Protein AF-A0A7X9J995-F1 (afdb_monomer_lite)

Radius of gyration: 20.81 Å; chains: 1; bounding box: 49×45×52 Å

Secondary structure (DSSP, 8-state):
-HHHHHHHHHHHHTS--S-GGG-SHHHHHHHHHTTS-S-----TTHHHHHHHH-TTS-GGG----PPPPBTTTTBEEEE---------TT--HHHHHHHHHHHHHHHH-HHHHHHHHHHTTT-TT------PPP---THHHHHHHHHHHHH--S-GGGGHHHHHHHHTT-EEEEPPPTTTHHHHHHHHHHHHHHHHH-TT--HHHHHHHHHHHHHHHTGGG--

Structure (mmCIF, N/CA/C/O backbone):
data_AF-A0A7X9J995-F1
#
_entry.id   AF-A0A7X9J995-F1
#
loop_
_atom_site.group_PDB
_atom_site.id
_atom_site.type_symbol
_atom_site.label_atom_id
_atom_site.label_alt_id
_atom_site.label_comp_id
_atom_site.label_asym_id
_atom_site.label_entity_id
_atom_site.label_seq_id
_atom_site.pdbx_PDB_ins_code
_atom_site.Cartn_x
_atom_site.Cartn_y
_atom_site.Cartn_z
_atom_site.occupancy
_atom_site.B_iso_or_equiv
_atom_site.auth_seq_id
_atom_site.auth_comp_id
_atom_site.auth_asym_id
_atom_site.auth_atom_id
_atom_site.pdbx_PDB_model_num
ATOM 1 N N . MET A 1 1 ? -19.321 2.588 6.941 1.00 88.81 1 MET A N 1
ATOM 2 C CA . MET A 1 1 ? -18.188 3.218 7.655 1.00 88.81 1 MET A CA 1
ATOM 3 C C . MET A 1 1 ? -18.232 2.916 9.146 1.00 88.81 1 MET A C 1
ATOM 5 O O . MET A 1 1 ? -17.264 2.349 9.624 1.00 88.81 1 MET A O 1
ATOM 9 N N . LEU A 1 2 ? -19.330 3.207 9.860 1.00 95.06 2 LEU A N 1
ATOM 10 C CA . LEU A 1 2 ? -19.451 2.863 11.288 1.00 95.06 2 LEU A CA 1
ATOM 11 C C . LEU A 1 2 ? -19.179 1.374 11.570 1.00 95.06 2 LEU A C 1
ATOM 13 O O . LEU A 1 2 ? -18.338 1.066 12.404 1.00 95.06 2 LEU A O 1
ATOM 17 N N . ASP A 1 3 ? -19.797 0.462 10.813 1.00 93.62 3 ASP A N 1
ATOM 18 C CA . ASP A 1 3 ? -19.565 -0.985 10.974 1.00 93.62 3 ASP A CA 1
ATOM 19 C C . ASP A 1 3 ? -18.091 -1.374 10.798 1.00 93.62 3 ASP A C 1
ATOM 21 O O . ASP A 1 3 ? -17.566 -2.193 11.543 1.00 93.62 3 ASP A O 1
ATOM 25 N N . THR A 1 4 ? -17.397 -0.746 9.846 1.00 92.56 4 THR A N 1
ATOM 26 C CA . THR A 1 4 ? -15.963 -0.958 9.610 1.00 92.56 4 THR A CA 1
ATOM 27 C C . THR A 1 4 ? -15.118 -0.456 10.780 1.00 92.56 4 THR A C 1
ATOM 29 O O . THR A 1 4 ? -14.186 -1.137 11.189 1.00 92.56 4 THR A O 1
ATOM 32 N N . LEU A 1 5 ? -15.441 0.710 11.346 1.00 96.56 5 LEU A N 1
ATOM 33 C CA . LEU A 1 5 ? -14.729 1.238 12.513 1.00 96.56 5 LEU A CA 1
ATOM 34 C C . LEU A 1 5 ? -14.967 0.372 13.755 1.00 96.56 5 LEU A C 1
ATOM 36 O O . LEU A 1 5 ? -14.025 0.110 14.494 1.00 96.56 5 LEU A O 1
ATOM 40 N N . ASN A 1 6 ? -16.188 -0.135 13.945 1.00 96.62 6 ASN A N 1
ATOM 41 C CA . ASN A 1 6 ? -16.491 -1.102 15.002 1.00 96.62 6 ASN A CA 1
ATOM 42 C C . ASN A 1 6 ? -15.745 -2.426 14.790 1.00 96.62 6 ASN A C 1
ATOM 44 O O . ASN A 1 6 ? -15.254 -3.011 15.746 1.00 96.62 6 ASN A O 1
ATOM 48 N N . PHE A 1 7 ? -15.600 -2.883 13.544 1.00 95.25 7 PHE A N 1
ATOM 49 C CA . PHE A 1 7 ? -14.783 -4.055 13.235 1.00 95.25 7 PHE A CA 1
ATOM 50 C C . PHE A 1 7 ? -13.305 -3.833 13.594 1.00 95.25 7 PHE A C 1
ATOM 52 O O . PHE A 1 7 ? -12.695 -4.700 14.211 1.00 95.25 7 PHE A O 1
ATOM 59 N N . ILE A 1 8 ? -12.737 -2.664 13.278 1.00 95.69 8 ILE A N 1
ATOM 60 C CA . ILE A 1 8 ? -11.361 -2.302 13.665 1.00 95.69 8 ILE A CA 1
ATOM 61 C C . ILE A 1 8 ? -11.220 -2.218 15.194 1.00 95.69 8 ILE A C 1
ATOM 63 O O . ILE A 1 8 ? -10.232 -2.707 15.742 1.00 95.69 8 ILE A O 1
ATOM 67 N N . HIS A 1 9 ? -12.212 -1.650 15.888 1.00 97.31 9 HIS A N 1
ATOM 68 C CA . HIS A 1 9 ? -12.266 -1.624 17.354 1.00 97.31 9 HIS A CA 1
ATOM 69 C C . HIS A 1 9 ? -12.234 -3.043 17.940 1.00 97.31 9 HIS A C 1
ATOM 71 O O . HIS A 1 9 ? -11.401 -3.337 18.796 1.00 97.31 9 HIS A O 1
ATOM 77 N N . ASP A 1 10 ? -13.053 -3.954 17.407 1.00 97.38 10 ASP A N 1
ATOM 78 C CA . ASP A 1 10 ? -13.073 -5.366 17.798 1.00 97.38 10 ASP A CA 1
ATOM 79 C C . ASP A 1 10 ? -11.711 -6.046 17.559 1.00 97.38 10 ASP A C 1
ATOM 81 O O . ASP A 1 10 ? -11.211 -6.757 18.435 1.00 97.38 10 ASP A O 1
ATOM 85 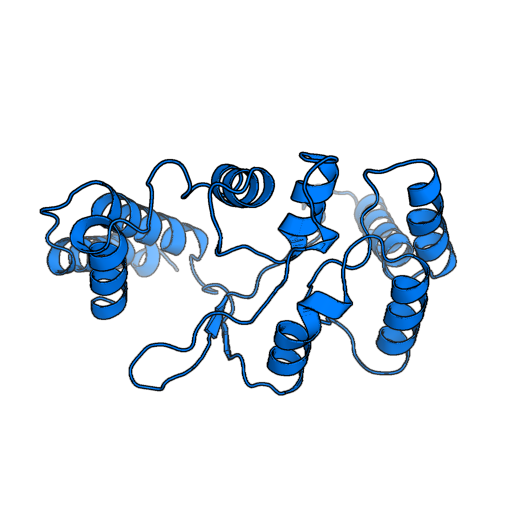N N . LEU A 1 11 ? -11.071 -5.819 16.403 1.00 95.81 11 LEU A N 1
ATOM 86 C CA . LEU A 1 11 ? -9.729 -6.349 16.120 1.00 95.81 11 LEU A CA 1
ATOM 87 C C . LEU A 1 11 ? -8.695 -5.878 17.151 1.00 95.81 11 LEU A C 1
ATOM 89 O O . LEU A 1 11 ? -7.844 -6.667 17.563 1.00 95.81 11 LEU A O 1
ATOM 93 N N . ARG A 1 12 ? -8.784 -4.617 17.587 1.00 96.25 12 ARG A N 1
ATOM 94 C CA . ARG A 1 12 ? -7.882 -4.040 18.587 1.00 96.25 12 ARG A CA 1
ATOM 95 C C . ARG A 1 12 ? -8.142 -4.574 19.992 1.00 96.25 12 ARG A C 1
ATOM 97 O O . ARG A 1 12 ? -7.199 -4.979 20.657 1.00 96.25 12 ARG A O 1
ATOM 104 N N . TRP A 1 13 ? -9.387 -4.544 20.457 1.00 97.00 13 TRP A N 1
ATOM 105 C CA . TRP A 1 13 ? -9.692 -4.683 21.887 1.00 97.00 13 TRP A CA 1
ATOM 106 C C . TRP A 1 13 ? -10.303 -6.023 22.278 1.00 97.00 13 TRP A C 1
ATOM 108 O O . TRP A 1 13 ? -10.138 -6.462 23.414 1.00 97.00 13 TRP A O 1
ATOM 118 N N . LYS A 1 14 ? -11.033 -6.667 21.364 1.00 97.44 14 LYS A N 1
ATOM 119 C CA . LYS A 1 14 ? -11.687 -7.955 21.619 1.00 97.44 14 LYS A CA 1
ATOM 120 C C . LYS A 1 14 ? -10.812 -9.124 21.191 1.00 97.44 14 LYS A C 1
ATOM 122 O O . LYS A 1 14 ? -10.751 -10.123 21.904 1.00 97.44 14 LYS A O 1
ATOM 127 N N . TYR A 1 15 ? -10.185 -9.015 20.023 1.00 97.12 15 TYR A N 1
ATOM 128 C CA . TYR A 1 15 ? -9.361 -10.083 19.459 1.00 97.12 15 TYR A CA 1
ATOM 129 C C . TYR A 1 15 ? -7.862 -9.882 19.692 1.00 97.12 15 TYR A C 1
ATOM 131 O O . TYR A 1 15 ? -7.133 -10.862 19.596 1.00 97.12 15 TYR A O 1
ATOM 139 N N . ASP A 1 16 ? -7.425 -8.661 20.019 1.00 94.00 16 ASP A N 1
ATOM 140 C CA . ASP A 1 16 ? -6.018 -8.312 20.277 1.00 94.00 16 ASP A CA 1
ATOM 141 C C . ASP A 1 16 ? -5.073 -8.725 19.130 1.00 94.00 16 ASP A C 1
ATOM 143 O O . ASP A 1 16 ? -4.005 -9.298 19.318 1.00 94.00 16 ASP A O 1
ATOM 147 N N . VAL A 1 17 ? -5.508 -8.462 17.894 1.00 94.25 17 VAL A N 1
ATOM 148 C CA . VAL A 1 17 ? -4.775 -8.797 16.654 1.00 94.25 17 VAL A CA 1
ATOM 149 C C . VAL A 1 17 ? -4.294 -7.553 15.905 1.00 94.25 17 VAL A C 1
ATOM 151 O O . VAL A 1 17 ? -3.804 -7.649 14.783 1.00 94.25 17 VAL A O 1
ATOM 154 N N . LEU A 1 18 ? -4.446 -6.375 16.515 1.00 93.75 18 LEU A N 1
ATOM 155 C CA . LEU A 1 18 ? -4.059 -5.086 15.946 1.00 93.75 18 LEU A CA 1
ATOM 156 C C . LEU A 1 18 ? -3.133 -4.331 16.928 1.00 93.75 18 LEU A C 1
ATOM 158 O O . LEU A 1 18 ? -3.577 -3.383 17.584 1.00 93.75 18 LEU A O 1
ATOM 162 N N . PRO A 1 19 ? -1.874 -4.776 17.116 1.00 92.19 19 PRO A N 1
ATOM 163 C CA . PRO A 1 19 ? -0.920 -4.147 18.033 1.00 92.19 19 PRO A CA 1
ATOM 164 C C . PRO A 1 19 ? -0.590 -2.715 17.592 1.00 92.19 19 PRO A C 1
ATOM 166 O O . PRO A 1 19 ? -0.258 -2.479 16.432 1.00 92.19 19 PRO A O 1
ATOM 169 N N . LEU A 1 20 ? -0.695 -1.758 18.520 1.00 92.44 20 LEU A N 1
ATOM 170 C CA . LEU A 1 20 ? -0.612 -0.318 18.240 1.00 92.44 20 LEU A CA 1
ATOM 171 C C . LEU A 1 20 ? 0.757 0.082 17.672 1.00 92.44 20 LEU A C 1
ATOM 173 O O . LEU A 1 20 ? 0.847 0.920 16.779 1.00 92.44 20 LEU A O 1
ATOM 177 N N . GLU A 1 21 ? 1.813 -0.541 18.180 1.00 92.12 21 GLU A N 1
ATOM 178 C CA . GLU A 1 21 ? 3.199 -0.327 17.782 1.00 92.12 21 GLU A CA 1
ATOM 179 C C . GLU A 1 21 ? 3.479 -0.697 16.318 1.00 92.12 21 GLU A C 1
ATOM 181 O O . GLU A 1 21 ? 4.416 -0.159 15.735 1.00 92.12 21 GLU A O 1
ATOM 186 N N . ASN A 1 22 ? 2.641 -1.537 15.700 1.00 92.75 22 ASN A N 1
ATOM 187 C CA . ASN A 1 22 ? 2.821 -2.030 14.330 1.00 92.75 22 ASN A CA 1
ATOM 188 C C . ASN A 1 22 ? 1.887 -1.349 13.314 1.00 92.75 22 ASN A C 1
ATOM 190 O O . ASN A 1 22 ? 1.747 -1.845 12.199 1.00 92.75 22 ASN A O 1
ATOM 194 N N . LEU A 1 23 ? 1.198 -0.259 13.681 1.00 90.12 23 LEU A N 1
ATOM 195 C CA . LEU A 1 23 ? 0.239 0.414 12.786 1.00 90.12 23 LEU A CA 1
ATOM 196 C C . LEU A 1 23 ? 0.857 1.511 11.914 1.00 90.12 23 LEU A C 1
ATOM 198 O O . LEU A 1 23 ? 0.161 2.070 11.066 1.00 90.12 23 LEU A O 1
ATOM 202 N N . ALA A 1 24 ? 2.136 1.832 12.111 1.00 90.75 24 ALA A N 1
ATOM 203 C CA . ALA A 1 24 ? 2.849 2.760 11.245 1.00 90.75 24 ALA A CA 1
ATOM 204 C C . ALA A 1 24 ? 3.363 2.048 9.982 1.00 90.75 24 ALA A C 1
ATOM 206 O O . ALA A 1 24 ? 3.535 0.829 9.954 1.00 90.75 24 ALA A O 1
ATOM 207 N N . TRP A 1 25 ? 3.599 2.833 8.928 1.00 90.94 25 TRP A N 1
ATOM 208 C CA . TRP A 1 25 ? 4.026 2.338 7.614 1.00 90.94 25 TRP A CA 1
ATOM 209 C C . TRP A 1 25 ? 5.368 1.594 7.647 1.00 90.94 25 TRP A C 1
ATOM 211 O O . TRP A 1 25 ? 5.589 0.704 6.839 1.00 90.94 25 TRP A O 1
ATOM 221 N N . ASP A 1 26 ? 6.276 1.968 8.543 1.00 89.88 26 ASP A N 1
ATOM 222 C CA . ASP A 1 26 ? 7.574 1.319 8.721 1.00 89.88 26 ASP A CA 1
ATOM 223 C C . ASP A 1 26 ? 7.479 0.138 9.696 1.00 89.88 26 ASP A C 1
ATOM 225 O O . ASP A 1 26 ? 8.043 -0.932 9.459 1.00 89.88 26 ASP A O 1
ATOM 229 N N . THR A 1 27 ? 6.732 0.295 10.790 1.00 93.81 27 THR A N 1
ATOM 230 C CA . THR A 1 27 ? 6.647 -0.746 11.818 1.00 93.81 27 THR A CA 1
ATOM 231 C C . THR A 1 27 ? 5.827 -1.959 11.386 1.00 93.81 27 THR A C 1
ATOM 233 O O . THR A 1 27 ? 6.162 -3.073 11.795 1.00 93.81 27 THR A O 1
ATOM 236 N N . ASN A 1 28 ? 4.821 -1.804 10.513 1.00 93.38 28 ASN A N 1
ATOM 237 C CA . ASN A 1 28 ? 4.089 -2.952 9.971 1.00 93.38 28 ASN A CA 1
ATOM 238 C C . ASN A 1 28 ? 5.022 -3.870 9.152 1.00 93.38 28 ASN A C 1
ATOM 240 O O . ASN A 1 28 ? 5.072 -5.075 9.389 1.00 93.38 28 ASN A O 1
ATOM 244 N N . GLY A 1 29 ? 5.831 -3.314 8.247 1.00 93.69 29 GLY A N 1
ATOM 245 C CA . GLY A 1 29 ? 6.755 -4.069 7.411 1.00 93.69 29 GLY A CA 1
ATOM 246 C C . GLY A 1 29 ? 7.891 -4.668 8.235 1.00 93.69 29 GLY A C 1
ATOM 247 O O . GLY A 1 29 ? 8.246 -5.828 8.033 1.00 93.69 29 GLY A O 1
ATOM 248 N N . ALA A 1 30 ? 8.393 -3.938 9.236 1.00 95.00 30 ALA A N 1
ATOM 249 C CA . ALA A 1 30 ? 9.350 -4.473 10.202 1.00 95.00 30 ALA A CA 1
ATOM 250 C C . ALA A 1 30 ? 8.811 -5.728 10.910 1.00 95.00 30 ALA A C 1
ATOM 252 O O . ALA A 1 30 ? 9.543 -6.706 11.075 1.00 95.00 30 ALA A O 1
ATOM 253 N N . ALA A 1 31 ? 7.532 -5.715 11.299 1.00 95.50 31 ALA A N 1
ATOM 254 C CA . ALA A 1 31 ? 6.887 -6.839 11.965 1.00 95.50 31 ALA A CA 1
ATOM 255 C C . ALA A 1 31 ? 6.762 -8.075 11.058 1.00 95.50 31 ALA A C 1
ATOM 257 O O . ALA A 1 31 ? 6.946 -9.201 11.523 1.00 95.50 31 ALA A O 1
ATOM 258 N N . LEU A 1 32 ? 6.509 -7.880 9.759 1.00 95.38 32 LEU A N 1
ATOM 259 C CA . LEU A 1 32 ? 6.556 -8.969 8.781 1.00 95.38 32 LEU A CA 1
ATOM 260 C C . LEU A 1 32 ? 7.991 -9.498 8.617 1.00 95.38 32 LEU A C 1
ATOM 262 O O . LEU A 1 32 ? 8.226 -10.701 8.703 1.00 95.38 32 LEU A O 1
ATOM 266 N N . ALA A 1 33 ? 8.962 -8.597 8.437 1.00 95.12 33 ALA A N 1
ATOM 267 C CA . ALA A 1 33 ? 10.367 -8.933 8.207 1.00 95.12 33 ALA A CA 1
ATOM 268 C C . ALA A 1 33 ? 10.984 -9.768 9.340 1.00 95.12 33 ALA A C 1
ATOM 270 O O . ALA A 1 33 ? 11.758 -10.688 9.082 1.00 95.12 33 ALA A O 1
ATOM 271 N N . ASN A 1 34 ? 10.644 -9.449 10.592 1.00 94.50 34 ASN A N 1
ATOM 272 C CA . ASN A 1 34 ? 11.172 -10.129 11.776 1.00 94.50 34 ASN A CA 1
ATOM 273 C C . ASN A 1 34 ? 10.305 -11.311 12.259 1.00 94.50 34 ASN A C 1
ATOM 275 O O . ASN A 1 34 ? 10.636 -11.931 13.269 1.00 94.50 34 ASN A O 1
ATOM 279 N N . GLY A 1 35 ? 9.206 -11.619 11.559 1.00 93.88 35 GLY A N 1
ATOM 280 C CA . GLY A 1 35 ? 8.314 -12.735 11.876 1.00 93.88 35 GLY A CA 1
ATOM 281 C C . GLY A 1 35 ? 7.388 -12.516 13.078 1.00 93.88 35 GLY A C 1
ATOM 282 O O . GLY A 1 35 ? 6.767 -13.474 13.538 1.00 93.88 35 GLY A O 1
ATOM 283 N N . SER A 1 36 ? 7.271 -11.290 13.598 1.00 93.75 36 SER A N 1
ATOM 284 C CA . SER A 1 36 ? 6.307 -10.963 14.664 1.00 93.75 36 SER A CA 1
ATOM 285 C C . SER A 1 36 ? 4.876 -10.768 14.151 1.00 93.75 36 SER A C 1
ATOM 287 O O . SER A 1 36 ? 3.935 -10.876 14.936 1.00 93.75 36 SER A O 1
ATOM 289 N N . ALA A 1 37 ? 4.692 -10.550 12.845 1.00 94.62 37 ALA A N 1
ATOM 290 C CA . ALA A 1 37 ? 3.394 -10.551 12.180 1.00 94.62 37 ALA A CA 1
ATOM 291 C C . ALA A 1 37 ? 3.354 -11.591 11.052 1.00 94.62 37 ALA A C 1
ATOM 293 O O . ALA A 1 37 ? 4.228 -11.627 10.191 1.00 94.62 37 ALA A O 1
ATOM 294 N N . ALA A 1 38 ? 2.301 -12.414 11.030 1.00 93.69 38 ALA A N 1
ATOM 295 C CA . ALA A 1 38 ? 2.059 -13.372 9.946 1.00 93.69 38 ALA A CA 1
ATOM 296 C C . ALA A 1 38 ? 1.373 -12.732 8.725 1.00 93.69 38 ALA A C 1
ATOM 298 O O . ALA A 1 38 ? 1.455 -13.257 7.618 1.00 93.69 38 ALA A O 1
ATOM 299 N N . MET A 1 39 ? 0.658 -11.623 8.934 1.00 94.38 39 MET A N 1
ATOM 300 C CA . MET A 1 39 ? -0.036 -10.862 7.898 1.00 94.38 39 MET A CA 1
ATOM 301 C C . MET A 1 39 ? 0.036 -9.378 8.231 1.00 94.38 39 MET A C 1
ATOM 303 O O . MET A 1 39 ? -0.123 -8.991 9.389 1.00 94.38 39 MET A O 1
ATOM 307 N N . VAL A 1 40 ? 0.217 -8.557 7.203 1.00 94.75 40 VAL A N 1
ATOM 308 C CA . VAL A 1 40 ? 0.178 -7.096 7.289 1.00 94.75 40 VAL A CA 1
ATOM 309 C C . VAL A 1 40 ? -0.597 -6.550 6.099 1.00 94.75 40 VAL A C 1
ATOM 311 O O . VAL A 1 40 ? -0.642 -7.170 5.036 1.00 94.75 40 VAL A O 1
ATOM 314 N N . VAL A 1 41 ? -1.227 -5.393 6.279 1.00 93.06 41 VAL A N 1
ATOM 315 C CA . VAL A 1 41 ? -1.833 -4.646 5.175 1.00 93.06 41 VAL A CA 1
ATOM 316 C C . VAL A 1 41 ? -0.823 -3.604 4.725 1.00 93.06 41 VAL A C 1
ATOM 318 O O . VAL A 1 41 ? -0.472 -2.713 5.496 1.00 93.06 41 VAL A O 1
ATOM 321 N N . MET A 1 42 ? -0.344 -3.746 3.494 1.00 91.38 42 MET A N 1
ATOM 322 C CA . MET A 1 42 ? 0.719 -2.929 2.918 1.00 91.38 42 MET A CA 1
ATOM 323 C C . MET A 1 42 ? 0.464 -2.650 1.439 1.00 91.38 42 MET A C 1
ATOM 325 O O . MET A 1 42 ? -0.241 -3.406 0.770 1.00 91.38 42 MET A O 1
ATOM 329 N N . ALA A 1 43 ? 1.059 -1.571 0.935 1.00 91.31 43 ALA A N 1
ATOM 330 C CA . ALA A 1 43 ? 1.169 -1.335 -0.498 1.00 91.31 43 ALA A CA 1
ATOM 331 C C . ALA A 1 43 ? 2.271 -2.229 -1.095 1.00 91.31 43 ALA A C 1
ATOM 333 O O . ALA A 1 43 ? 3.216 -2.604 -0.400 1.00 91.31 43 ALA A O 1
ATOM 334 N N . GLY A 1 44 ? 2.132 -2.616 -2.364 1.00 90.25 44 GLY A N 1
ATOM 335 C CA . GLY A 1 44 ? 3.042 -3.580 -2.988 1.00 90.25 44 GLY A CA 1
ATOM 336 C C . GLY A 1 44 ? 4.484 -3.081 -3.112 1.00 90.25 44 GLY A C 1
ATOM 337 O O . GLY A 1 44 ? 5.424 -3.847 -2.908 1.00 90.25 44 GLY A O 1
ATOM 338 N N . ASP A 1 45 ? 4.663 -1.777 -3.325 1.00 89.06 45 ASP A N 1
ATOM 339 C CA . ASP A 1 45 ? 5.958 -1.094 -3.392 1.00 89.06 45 ASP A CA 1
ATOM 340 C C . ASP A 1 45 ? 6.750 -1.173 -2.073 1.00 89.06 45 ASP A C 1
ATOM 342 O O . ASP A 1 45 ? 7.979 -1.086 -2.080 1.00 89.06 45 ASP A O 1
ATOM 346 N N . GLN A 1 46 ? 6.095 -1.436 -0.934 1.00 92.25 46 GLN A N 1
ATOM 347 C CA . GLN A 1 46 ? 6.800 -1.673 0.328 1.00 92.25 46 GLN A CA 1
ATOM 348 C C . GLN A 1 46 ? 7.714 -2.916 0.283 1.00 92.25 46 GLN A C 1
ATOM 350 O O . GLN A 1 46 ? 8.639 -2.999 1.089 1.00 92.25 46 GLN A O 1
ATOM 355 N N . PHE A 1 47 ? 7.539 -3.860 -0.656 1.00 93.19 47 PHE A N 1
ATOM 356 C CA . PHE A 1 47 ? 8.513 -4.949 -0.856 1.00 93.19 47 PHE A CA 1
ATOM 357 C C . PHE A 1 47 ? 9.900 -4.422 -1.251 1.00 93.19 47 PHE A C 1
ATOM 359 O O . PHE A 1 47 ? 10.913 -4.985 -0.828 1.00 93.19 47 PHE A O 1
ATOM 366 N N . THR A 1 48 ? 9.955 -3.309 -1.988 1.00 92.31 48 THR A N 1
ATOM 367 C CA . THR A 1 48 ? 11.205 -2.609 -2.305 1.00 92.31 48 THR A CA 1
ATOM 368 C C . THR A 1 48 ? 11.875 -2.103 -1.036 1.00 92.31 48 THR A C 1
ATOM 370 O O . THR A 1 48 ? 13.050 -2.386 -0.795 1.00 92.31 48 THR A O 1
ATOM 373 N N . TRP A 1 49 ? 11.113 -1.434 -0.168 1.00 92.31 49 TRP A N 1
ATOM 374 C CA . TRP A 1 49 ? 11.622 -0.957 1.116 1.00 92.31 49 TRP A CA 1
ATOM 375 C C . TRP A 1 49 ? 12.069 -2.102 2.036 1.00 92.31 49 TRP A C 1
ATOM 377 O O . TRP A 1 49 ? 13.139 -2.012 2.641 1.00 92.31 49 TRP A O 1
ATOM 387 N N . LEU A 1 50 ? 11.301 -3.196 2.104 1.00 93.94 50 LEU A N 1
ATOM 388 C CA . LEU A 1 50 ? 11.657 -4.390 2.875 1.00 93.94 50 LEU A CA 1
ATOM 389 C C . LEU A 1 50 ? 12.990 -4.973 2.411 1.00 93.94 50 LEU A C 1
ATOM 391 O O . LEU A 1 50 ? 13.863 -5.235 3.234 1.00 93.94 50 LEU A O 1
ATOM 395 N N . ARG A 1 51 ? 13.177 -5.127 1.097 1.00 92.38 51 ARG A N 1
ATOM 396 C CA . ARG A 1 51 ? 14.404 -5.679 0.512 1.00 92.38 51 ARG A CA 1
ATOM 397 C C . ARG A 1 51 ? 15.635 -4.816 0.779 1.00 92.38 51 ARG A C 1
ATOM 399 O O . ARG A 1 51 ? 16.726 -5.366 0.951 1.00 92.38 51 ARG A O 1
ATOM 406 N N . GLN A 1 52 ? 15.454 -3.497 0.797 1.00 92.06 52 GLN A N 1
ATOM 407 C CA . GLN A 1 52 ? 16.508 -2.518 1.062 1.00 92.06 52 GLN A CA 1
ATOM 408 C C . GLN A 1 52 ? 16.855 -2.418 2.553 1.00 92.06 52 GLN A C 1
ATOM 410 O O . GLN A 1 52 ? 18.027 -2.307 2.904 1.00 92.06 52 GLN A O 1
ATOM 415 N N . THR A 1 53 ? 15.847 -2.460 3.426 1.00 93.62 53 THR A N 1
ATOM 416 C CA . THR A 1 53 ? 15.996 -2.186 4.866 1.00 93.62 53 THR A CA 1
ATOM 417 C C . THR A 1 53 ? 16.267 -3.453 5.678 1.00 93.62 53 THR A C 1
ATOM 419 O O . THR A 1 53 ? 17.017 -3.413 6.652 1.00 93.62 53 THR A O 1
ATOM 422 N N . TYR A 1 54 ? 15.706 -4.589 5.260 1.00 93.81 54 TYR A N 1
ATOM 423 C CA . TYR A 1 54 ? 15.852 -5.894 5.905 1.00 93.81 54 TYR A CA 1
ATOM 424 C C . TYR A 1 54 ? 16.413 -6.916 4.908 1.00 93.81 54 TYR A C 1
ATOM 426 O O . TYR A 1 54 ? 15.695 -7.819 4.474 1.00 93.81 54 TYR A O 1
ATOM 434 N N . PRO A 1 55 ? 17.700 -6.806 4.529 1.00 90.06 55 PRO A N 1
ATOM 435 C CA . PRO A 1 55 ? 18.306 -7.687 3.528 1.00 90.06 55 PRO A CA 1
ATOM 436 C C . PRO A 1 55 ? 18.303 -9.171 3.932 1.00 90.06 55 PRO A C 1
ATOM 438 O O . PRO A 1 55 ? 18.365 -10.028 3.054 1.00 90.06 55 PRO A O 1
ATOM 441 N N . ASP A 1 56 ? 18.204 -9.460 5.233 1.00 92.62 56 ASP A N 1
ATOM 442 C CA . ASP A 1 56 ? 18.162 -10.817 5.791 1.00 92.62 56 ASP A CA 1
ATOM 443 C C . ASP A 1 56 ? 16.732 -11.355 5.988 1.00 92.62 56 ASP A C 1
ATOM 445 O O . ASP A 1 56 ? 16.558 -12.499 6.413 1.00 92.62 56 ASP A O 1
ATOM 449 N N . ALA A 1 57 ? 15.697 -10.550 5.715 1.00 94.31 57 ALA A N 1
ATOM 450 C CA . ALA A 1 57 ? 14.320 -11.021 5.799 1.00 94.31 57 ALA A CA 1
ATOM 451 C C . ALA A 1 57 ? 14.083 -12.145 4.773 1.00 94.31 57 ALA A C 1
ATOM 453 O O . ALA A 1 57 ? 14.581 -12.060 3.644 1.00 94.31 57 ALA A O 1
ATOM 454 N N . PRO A 1 58 ? 13.287 -13.177 5.109 1.00 94.12 58 PRO A N 1
ATOM 455 C CA . PRO A 1 58 ? 12.990 -14.287 4.210 1.00 94.12 58 PRO A CA 1
ATOM 456 C C . PRO A 1 58 ? 11.954 -13.866 3.157 1.00 94.12 58 PRO A C 1
ATOM 458 O O . PRO A 1 58 ? 10.887 -14.456 3.041 1.00 94.12 58 PRO A O 1
ATOM 461 N N . ILE A 1 59 ? 12.256 -12.826 2.373 1.00 92.81 59 ILE A N 1
ATOM 462 C CA . ILE A 1 59 ? 11.319 -12.212 1.423 1.00 92.81 59 ILE A CA 1
ATOM 463 C C . ILE A 1 59 ? 10.780 -13.233 0.423 1.00 92.81 59 ILE A C 1
ATOM 465 O O . ILE A 1 59 ? 9.639 -13.103 0.003 1.00 92.81 59 ILE A O 1
ATOM 469 N N . GLN A 1 60 ? 11.556 -14.269 0.093 1.00 93.81 60 GLN A N 1
ATOM 470 C CA . GLN A 1 60 ? 11.139 -15.361 -0.793 1.00 93.81 60 GLN A CA 1
ATOM 471 C C . GLN A 1 60 ? 9.961 -16.188 -0.245 1.00 93.81 60 GLN A C 1
ATOM 473 O O . GLN A 1 60 ? 9.237 -16.804 -1.027 1.00 93.81 60 GLN A O 1
ATOM 478 N N . ASP A 1 61 ? 9.728 -16.157 1.068 1.00 95.44 61 ASP A N 1
ATOM 479 C CA . ASP A 1 61 ? 8.612 -16.836 1.730 1.00 95.44 61 ASP A CA 1
ATOM 480 C C . ASP A 1 61 ? 7.357 -15.947 1.816 1.00 95.44 61 ASP A C 1
ATOM 482 O O . ASP A 1 61 ? 6.285 -16.408 2.212 1.00 95.44 61 ASP A O 1
ATOM 486 N N . PHE A 1 62 ? 7.459 -14.663 1.452 1.00 96.06 62 PHE A N 1
ATOM 487 C CA . PHE A 1 62 ? 6.341 -13.727 1.529 1.00 96.06 62 PHE A CA 1
ATOM 488 C C . PHE A 1 62 ? 5.436 -13.837 0.302 1.00 96.06 62 PHE A C 1
ATOM 490 O O . PHE A 1 62 ? 5.897 -13.975 -0.832 1.00 96.06 62 PHE A O 1
ATOM 497 N N . GLY A 1 63 ? 4.129 -13.730 0.536 1.00 96.12 63 GLY A N 1
ATOM 498 C CA . GLY A 1 63 ? 3.109 -13.647 -0.506 1.00 96.12 63 GLY A CA 1
ATOM 499 C C . GLY A 1 63 ? 2.391 -12.307 -0.499 1.00 96.12 63 GLY A C 1
ATOM 500 O O . GLY A 1 63 ? 2.438 -11.564 0.480 1.00 96.12 63 GLY A O 1
ATOM 501 N N . PHE A 1 64 ? 1.703 -12.017 -1.599 1.00 96.19 64 PHE A N 1
ATOM 502 C CA . PHE A 1 64 ? 0.880 -10.822 -1.736 1.00 96.19 64 PHE A CA 1
ATOM 503 C C . PHE A 1 64 ? -0.463 -11.200 -2.350 1.00 96.19 64 PHE A C 1
ATOM 505 O O . PHE A 1 64 ? -0.543 -11.941 -3.334 1.00 96.19 64 PHE A O 1
ATOM 512 N N . ALA A 1 65 ? -1.533 -10.731 -1.724 1.00 95.12 65 ALA A N 1
ATOM 513 C CA . ALA A 1 65 ? -2.891 -11.138 -2.031 1.00 95.12 65 ALA A CA 1
ATOM 514 C C . ALA A 1 65 ? -3.829 -9.926 -1.994 1.00 95.12 65 ALA A C 1
ATOM 516 O O . ALA A 1 65 ? -3.517 -8.924 -1.349 1.00 95.12 65 ALA A O 1
ATOM 517 N N . PRO A 1 66 ? -4.998 -10.010 -2.649 1.00 93.69 66 PRO A N 1
ATOM 518 C CA . PRO A 1 66 ? -6.048 -9.017 -2.490 1.00 93.69 66 PRO A CA 1
ATOM 519 C C . PRO A 1 66 ? -6.450 -8.866 -1.029 1.00 93.69 66 PRO A C 1
ATOM 521 O O . PRO A 1 66 ? -6.420 -9.838 -0.268 1.00 93.69 66 PRO A O 1
ATOM 524 N N . LEU A 1 67 ? -6.924 -7.674 -0.665 1.00 92.94 67 LEU A N 1
ATOM 525 C CA . LEU A 1 67 ? -7.548 -7.481 0.638 1.00 92.94 67 LEU A CA 1
ATOM 526 C C . LEU A 1 67 ? -8.699 -8.482 0.829 1.00 92.94 67 LEU A C 1
ATOM 528 O O . LEU A 1 67 ? -9.428 -8.757 -0.134 1.00 92.94 67 LEU A O 1
ATOM 532 N N . PRO A 1 68 ? -8.898 -9.020 2.044 1.00 90.75 68 PRO A N 1
ATOM 533 C CA . PRO A 1 68 ? -10.035 -9.880 2.324 1.00 90.75 68 PRO A CA 1
ATOM 534 C C . PRO A 1 68 ? -11.347 -9.210 1.912 1.00 90.75 68 PRO A C 1
ATOM 536 O O . PRO A 1 68 ? -11.560 -8.022 2.156 1.00 90.75 68 PRO A O 1
ATOM 539 N N . ALA A 1 69 ? -12.233 -9.984 1.288 1.00 90.50 69 ALA A N 1
ATOM 540 C CA . ALA A 1 69 ? -13.581 -9.521 1.007 1.00 90.50 69 ALA A CA 1
ATOM 541 C C . ALA A 1 69 ? -14.322 -9.229 2.320 1.00 90.50 69 ALA A C 1
ATOM 543 O O . ALA A 1 69 ? -14.232 -10.001 3.277 1.00 90.50 69 ALA A O 1
ATOM 544 N N . GLY A 1 70 ? -15.071 -8.131 2.359 1.00 83.25 70 GLY A N 1
ATOM 545 C CA . GLY A 1 70 ? -15.795 -7.708 3.553 1.00 83.25 70 GLY A CA 1
ATOM 546 C C . GLY A 1 70 ? -17.063 -6.932 3.220 1.00 83.25 70 GLY A C 1
ATOM 547 O O . GLY A 1 70 ? -17.374 -6.683 2.059 1.00 83.25 70 GLY A O 1
ATOM 548 N N . GLY A 1 71 ? -17.808 -6.550 4.259 1.00 74.31 71 GLY A N 1
ATOM 549 C CA . GLY A 1 71 ? -19.055 -5.800 4.110 1.00 74.31 71 GLY A CA 1
ATOM 550 C C . GLY A 1 71 ? -20.226 -6.625 3.563 1.00 74.31 71 GLY A C 1
ATOM 551 O O . GLY A 1 71 ? -20.124 -7.825 3.318 1.00 74.31 71 GLY A O 1
ATOM 552 N N . ALA A 1 72 ? -21.375 -5.966 3.404 1.00 71.44 72 ALA A N 1
ATOM 553 C CA . ALA A 1 72 ? -22.621 -6.613 2.988 1.00 71.44 72 ALA A CA 1
ATOM 554 C C . ALA A 1 72 ? -22.622 -7.069 1.518 1.00 71.44 72 ALA A C 1
ATOM 556 O O . ALA A 1 72 ? -23.396 -7.951 1.155 1.00 71.44 72 ALA A O 1
ATOM 557 N N . ASP A 1 73 ? -21.777 -6.478 0.671 1.00 79.88 73 ASP A N 1
ATOM 558 C CA . ASP A 1 73 ? -21.653 -6.837 -0.742 1.00 79.88 73 ASP A CA 1
ATOM 559 C C . ASP A 1 73 ? -20.551 -7.875 -1.011 1.00 79.88 73 ASP A C 1
ATOM 561 O O . ASP A 1 73 ? -20.424 -8.337 -2.146 1.00 79.88 73 ASP A O 1
ATOM 565 N N . GLY A 1 74 ? -19.792 -8.269 0.022 1.00 84.25 74 GLY A N 1
ATOM 566 C CA . GLY A 1 74 ? -18.780 -9.322 -0.050 1.00 84.25 74 GLY A CA 1
ATOM 567 C C . GLY A 1 74 ? -17.656 -9.016 -1.038 1.00 84.25 74 GLY A C 1
ATOM 568 O O . GLY A 1 74 ? -17.092 -9.942 -1.623 1.00 84.25 74 GLY A O 1
ATOM 569 N N . LYS A 1 75 ? -17.352 -7.735 -1.269 1.00 87.19 75 LYS A N 1
ATOM 570 C CA . LYS A 1 75 ? -16.320 -7.321 -2.222 1.00 87.19 75 LYS A CA 1
ATOM 571 C C . LYS A 1 75 ? -14.977 -7.115 -1.538 1.00 87.19 75 LYS A C 1
ATOM 573 O O . LYS A 1 75 ? -14.895 -6.666 -0.398 1.00 87.19 75 LYS A O 1
ATOM 578 N N . SER A 1 76 ? -13.915 -7.422 -2.277 1.00 92.50 76 SER A N 1
ATOM 579 C CA . SER A 1 76 ? -12.570 -6.929 -1.988 1.00 92.50 76 SER A CA 1
ATOM 580 C C . SER A 1 76 ? -12.415 -5.573 -2.669 1.00 92.50 76 SER A C 1
ATOM 582 O O . SER A 1 76 ? -12.704 -5.455 -3.861 1.00 92.50 76 SER A O 1
ATOM 584 N N . VAL A 1 77 ? -12.008 -4.551 -1.919 1.00 92.00 77 VAL A N 1
ATOM 585 C CA . VAL A 1 77 ? -11.786 -3.199 -2.442 1.00 92.00 77 VAL A CA 1
ATOM 586 C C . VAL A 1 77 ? -10.444 -2.698 -1.936 1.00 92.00 77 VAL A C 1
ATOM 588 O O . VAL A 1 77 ? -10.227 -2.673 -0.727 1.00 92.00 77 VAL A O 1
ATOM 591 N N . SER A 1 78 ? -9.580 -2.270 -2.852 1.00 91.44 78 SER A N 1
ATOM 592 C CA . SER A 1 78 ? -8.271 -1.697 -2.542 1.00 91.44 78 SER A CA 1
ATOM 593 C C . SER A 1 78 ? -8.219 -0.239 -2.975 1.00 91.44 78 SER A C 1
ATOM 595 O O . SER A 1 78 ? -8.618 0.101 -4.091 1.00 91.44 78 SER A O 1
ATOM 597 N N . LEU A 1 79 ? -7.702 0.618 -2.094 1.00 91.44 79 LEU A N 1
ATOM 598 C CA . LEU A 1 79 ? -7.319 1.977 -2.461 1.00 91.44 79 LEU A CA 1
ATOM 599 C C . LEU A 1 79 ? -6.196 1.896 -3.502 1.00 91.44 79 LEU A C 1
ATOM 601 O O . LEU A 1 79 ? -5.208 1.194 -3.282 1.00 91.44 79 LEU A O 1
ATOM 605 N N . VAL A 1 80 ? -6.350 2.597 -4.622 1.00 89.44 80 VAL A N 1
ATOM 606 C CA . VAL A 1 80 ? -5.256 2.788 -5.575 1.00 89.44 80 VAL A CA 1
ATOM 607 C C . VAL A 1 80 ? -4.441 4.006 -5.179 1.00 89.44 80 VAL A C 1
ATOM 609 O O . VAL A 1 80 ? -4.982 5.023 -4.749 1.00 89.44 80 VAL A O 1
ATOM 612 N N . GLY A 1 81 ? -3.133 3.890 -5.350 1.00 85.31 81 GLY A N 1
ATOM 613 C CA . GLY A 1 81 ? -2.180 4.961 -5.112 1.00 85.31 81 GLY A CA 1
ATOM 614 C C . GLY A 1 81 ? -1.060 4.902 -6.138 1.00 85.31 81 GLY A C 1
ATOM 615 O O . GLY A 1 81 ? -1.214 4.321 -7.213 1.00 85.31 81 GLY A O 1
ATOM 616 N N . GLY A 1 82 ? 0.066 5.509 -5.794 1.00 85.69 82 GLY A N 1
ATOM 617 C CA . GLY A 1 82 ? 1.268 5.523 -6.614 1.00 85.69 82 GLY A CA 1
ATOM 618 C C . GLY A 1 82 ? 1.963 6.872 -6.550 1.00 85.69 82 GLY A C 1
ATOM 619 O O . GLY A 1 82 ? 1.582 7.769 -5.793 1.00 85.69 82 GLY A O 1
ATOM 620 N N . ASN A 1 83 ? 2.988 7.022 -7.378 1.00 85.38 83 ASN A N 1
ATOM 621 C CA . ASN A 1 83 ? 3.837 8.200 -7.381 1.00 85.38 83 ASN A CA 1
ATOM 622 C C . ASN A 1 83 ? 3.630 8.976 -8.679 1.00 85.38 83 ASN A C 1
ATOM 624 O O . ASN A 1 83 ? 3.694 8.418 -9.774 1.00 85.38 83 ASN A O 1
ATOM 628 N N . ILE A 1 84 ? 3.447 10.289 -8.557 1.00 87.81 84 ILE A N 1
ATOM 629 C CA . ILE A 1 84 ? 3.419 11.201 -9.700 1.00 87.81 84 ILE A CA 1
ATOM 630 C C . ILE A 1 84 ? 4.702 12.030 -9.736 1.00 87.81 84 ILE A C 1
ATOM 632 O O . ILE A 1 84 ? 5.119 12.618 -8.738 1.00 87.81 84 ILE A O 1
ATOM 636 N N . ALA A 1 85 ? 5.338 12.092 -10.905 1.00 91.50 85 ALA A N 1
ATOM 637 C CA . ALA A 1 85 ? 6.437 13.017 -11.142 1.00 91.50 85 ALA A CA 1
ATOM 638 C C . ALA A 1 85 ? 5.855 14.399 -11.468 1.00 91.50 85 ALA A C 1
ATOM 640 O O . ALA A 1 85 ? 5.162 14.563 -12.471 1.00 91.50 85 ALA A O 1
ATOM 641 N N . MET A 1 86 ? 6.131 15.391 -10.622 1.00 94.56 86 MET A N 1
ATOM 642 C CA . MET A 1 86 ? 5.671 16.767 -10.817 1.00 94.56 86 MET A CA 1
ATOM 643 C C . MET A 1 86 ? 6.840 17.689 -11.153 1.00 94.56 86 MET A C 1
ATOM 645 O O . MET A 1 86 ? 7.900 17.621 -10.531 1.00 94.56 86 MET A O 1
ATOM 649 N N . VAL A 1 87 ? 6.627 18.591 -12.111 1.00 95.81 87 VAL A N 1
ATOM 650 C CA . VAL A 1 87 ? 7.577 19.663 -12.424 1.00 95.81 87 VAL A CA 1
ATOM 651 C C . VAL A 1 87 ? 7.188 20.910 -11.639 1.00 95.81 87 VAL A C 1
ATOM 653 O O . VAL A 1 87 ? 6.023 21.304 -11.611 1.00 95.81 87 VAL A O 1
ATOM 656 N N . SER A 1 88 ? 8.171 21.533 -10.989 1.00 96.50 88 SER A N 1
ATOM 657 C CA . SER A 1 88 ? 7.966 22.775 -10.242 1.00 96.50 88 SER A CA 1
ATOM 658 C C . SER A 1 88 ? 7.354 23.856 -11.131 1.00 96.50 88 SER A C 1
ATOM 660 O O . SER A 1 88 ? 7.856 24.126 -12.219 1.00 96.50 88 SER A O 1
ATOM 662 N N . SER A 1 89 ? 6.343 24.565 -10.624 1.00 96.94 89 SER A N 1
ATOM 663 C CA . SER A 1 89 ? 5.746 25.719 -11.314 1.00 96.94 89 SER A CA 1
ATOM 664 C C . SER A 1 89 ? 6.714 26.892 -11.507 1.00 96.94 89 SER A C 1
ATOM 666 O O . SER A 1 89 ? 6.411 27.833 -12.233 1.00 96.94 89 SER A O 1
ATOM 668 N N . LYS A 1 90 ? 7.881 26.845 -10.854 1.00 97.94 90 LYS A N 1
ATOM 669 C CA . LYS A 1 90 ? 8.965 27.827 -10.991 1.00 97.94 90 LYS A CA 1
ATOM 670 C C . LYS A 1 90 ? 10.030 27.416 -12.016 1.00 97.94 90 LYS A C 1
ATOM 672 O O . LYS A 1 90 ? 10.987 28.164 -12.192 1.00 97.94 90 LYS A O 1
ATOM 677 N N . ALA A 1 91 ? 9.920 26.231 -12.619 1.00 98.12 91 ALA A N 1
ATOM 678 C CA . ALA A 1 91 ? 10.879 25.754 -13.608 1.00 98.12 91 ALA A CA 1
ATOM 679 C C . ALA A 1 91 ? 10.837 26.621 -14.879 1.00 98.12 91 ALA A C 1
ATOM 681 O O . ALA A 1 91 ? 9.768 27.071 -15.297 1.00 98.12 91 ALA A O 1
ATOM 682 N N . SER A 1 92 ? 11.995 26.857 -15.500 1.00 98.44 92 SER A N 1
ATOM 683 C CA . SER A 1 92 ? 12.054 27.482 -16.827 1.00 98.44 92 SER A CA 1
ATOM 684 C C . SER A 1 92 ? 11.483 26.550 -17.902 1.00 98.44 92 SER A C 1
ATOM 686 O O . SER A 1 92 ? 11.357 25.346 -17.681 1.00 98.44 92 SER A O 1
ATOM 688 N N . ALA A 1 93 ? 11.182 27.084 -19.091 1.00 98.19 93 ALA A N 1
ATOM 689 C CA . ALA A 1 93 ? 10.722 26.273 -20.222 1.00 98.19 93 ALA A CA 1
ATOM 690 C C . ALA A 1 93 ? 11.694 25.118 -20.537 1.00 98.19 93 ALA A C 1
ATOM 692 O O . ALA A 1 93 ? 11.268 23.969 -20.606 1.00 98.19 93 ALA A O 1
ATOM 693 N N . ASP A 1 94 ? 12.996 25.406 -20.594 1.00 98.50 94 ASP A N 1
ATOM 694 C CA . ASP A 1 94 ? 14.036 24.399 -20.836 1.00 98.50 94 ASP A CA 1
ATOM 695 C C . ASP A 1 94 ? 14.075 23.319 -19.740 1.00 98.50 94 ASP A C 1
ATOM 697 O O . ASP A 1 94 ? 14.304 22.146 -20.021 1.00 98.50 94 ASP A O 1
ATOM 701 N N . GLN A 1 95 ? 13.829 23.686 -18.475 1.00 98.38 95 GLN A N 1
ATOM 702 C CA . GLN A 1 95 ? 13.767 22.721 -17.371 1.00 98.38 95 GLN A CA 1
ATOM 703 C C . GLN A 1 95 ? 12.517 21.845 -17.445 1.00 98.38 95 GLN A C 1
ATOM 705 O O . GLN A 1 95 ? 12.593 20.657 -17.136 1.00 98.38 95 GLN A O 1
ATOM 710 N N . VAL A 1 96 ? 11.378 22.414 -17.848 1.00 98.25 96 VAL A N 1
ATOM 711 C CA . VAL A 1 96 ? 10.147 21.652 -18.089 1.00 98.25 96 VAL A CA 1
ATOM 712 C C . VAL A 1 96 ? 10.377 20.645 -19.213 1.00 98.25 96 VAL A C 1
ATOM 714 O O . VAL A 1 96 ? 10.084 19.465 -19.038 1.00 98.25 96 VAL A O 1
ATOM 717 N N . GLU A 1 97 ? 10.958 21.085 -20.329 1.00 98.00 97 GLU A N 1
ATOM 718 C CA . GLU A 1 97 ? 11.288 20.220 -21.462 1.00 98.00 97 GLU A CA 1
ATOM 719 C C . GLU A 1 97 ? 12.256 19.099 -21.053 1.00 98.00 97 GLU A C 1
ATOM 721 O O . GLU A 1 97 ? 11.974 17.920 -21.274 1.00 98.00 97 GLU A O 1
ATOM 726 N N . ALA A 1 98 ? 13.352 19.439 -20.370 1.00 98.19 98 ALA A N 1
ATOM 727 C CA . ALA A 1 98 ? 14.324 18.462 -19.889 1.00 98.19 98 ALA A CA 1
ATOM 728 C C . ALA A 1 98 ? 13.709 17.449 -18.910 1.00 98.19 98 ALA A C 1
ATOM 730 O O . ALA A 1 98 ? 14.005 16.258 -19.001 1.00 98.19 98 ALA A O 1
ATOM 731 N N . ALA A 1 99 ? 12.835 17.888 -17.998 1.00 97.50 99 ALA A N 1
ATOM 732 C CA . ALA A 1 99 ? 12.163 16.999 -17.053 1.00 97.50 99 ALA A CA 1
ATOM 733 C C . ALA A 1 99 ? 11.241 15.994 -17.761 1.00 97.50 99 ALA A C 1
ATOM 735 O O . ALA A 1 99 ? 11.209 14.820 -17.384 1.00 97.50 99 ALA A O 1
ATOM 736 N N . VAL A 1 100 ? 10.530 16.427 -18.809 1.00 96.06 100 VAL A N 1
ATOM 737 C CA . VAL A 1 100 ? 9.689 15.539 -19.624 1.00 96.06 100 VAL A CA 1
ATOM 738 C C . VAL A 1 100 ? 10.547 14.521 -20.374 1.00 96.06 100 VAL A C 1
ATOM 740 O O . VAL A 1 100 ? 10.274 13.325 -20.277 1.00 96.06 100 VAL A O 1
ATOM 743 N N . TYR A 1 101 ? 11.613 14.952 -21.058 1.00 97.19 101 TYR A N 1
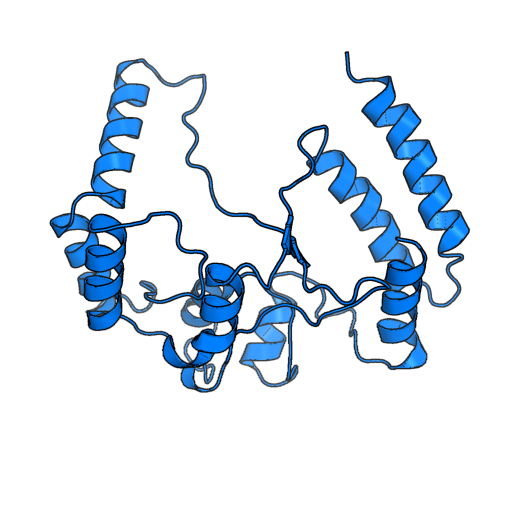ATOM 744 C CA . TYR A 1 101 ? 12.514 14.021 -21.750 1.00 97.19 101 TYR A CA 1
ATOM 745 C C . TYR A 1 101 ? 13.174 13.031 -20.796 1.00 97.19 101 TYR A C 1
ATOM 747 O O . TYR A 1 101 ? 13.235 11.842 -21.099 1.00 97.19 101 TYR A O 1
ATOM 755 N N . TRP A 1 102 ? 13.624 13.496 -19.631 1.00 96.19 102 TRP A N 1
ATOM 756 C CA . TRP A 1 102 ? 14.206 12.632 -18.610 1.00 96.19 102 TRP A CA 1
ATOM 757 C C . TRP A 1 102 ? 13.213 11.571 -18.128 1.00 96.19 102 TRP A C 1
ATOM 759 O O . TRP A 1 102 ? 13.564 10.394 -18.014 1.00 96.19 102 TRP A O 1
ATOM 769 N N . ARG A 1 103 ? 11.952 11.956 -17.892 1.00 94.81 103 ARG A N 1
ATOM 770 C CA . ARG A 1 103 ? 10.908 11.003 -17.498 1.00 94.81 103 ARG A CA 1
ATOM 771 C C . ARG A 1 103 ? 10.624 9.996 -18.607 1.00 94.81 103 ARG A C 1
ATOM 773 O O . ARG A 1 103 ? 10.505 8.816 -18.310 1.00 94.81 103 ARG A O 1
ATOM 780 N N . LEU A 1 104 ? 10.545 10.435 -19.863 1.00 94.12 104 LEU A N 1
ATOM 781 C CA . LEU A 1 104 ? 10.334 9.525 -20.989 1.00 94.12 104 LEU A CA 1
ATOM 782 C C . LEU A 1 104 ? 11.496 8.540 -21.148 1.00 94.12 104 LEU A C 1
ATOM 784 O O . LEU A 1 104 ? 11.267 7.348 -21.328 1.00 94.12 104 LEU A O 1
ATOM 788 N N . PHE A 1 105 ? 12.731 9.026 -21.027 1.00 95.44 105 PHE A N 1
ATOM 789 C CA . PHE A 1 105 ? 13.932 8.202 -21.111 1.00 95.44 105 PHE A CA 1
ATOM 790 C C . PHE A 1 105 ? 13.961 7.137 -20.009 1.00 95.44 105 PHE A C 1
ATOM 792 O O . PHE A 1 105 ? 14.011 5.952 -20.308 1.00 95.44 105 PHE A O 1
ATOM 799 N N . THR A 1 106 ? 13.835 7.537 -18.744 1.00 91.31 106 THR A N 1
ATOM 800 C CA . THR A 1 106 ? 13.921 6.607 -17.602 1.00 91.31 106 THR A CA 1
ATOM 801 C C . THR A 1 106 ? 12.754 5.625 -17.489 1.00 91.31 106 THR A C 1
ATOM 803 O O . THR A 1 106 ? 12.880 4.630 -16.785 1.00 91.31 106 THR A O 1
ATOM 806 N N . GLN A 1 107 ? 11.611 5.903 -18.122 1.00 88.12 107 GLN A N 1
ATOM 807 C CA . GLN A 1 107 ? 10.418 5.053 -18.023 1.00 88.12 107 GLN A CA 1
ATOM 808 C C . GLN A 1 107 ? 10.167 4.183 -19.247 1.00 88.12 107 GLN A C 1
ATOM 810 O O . GLN A 1 107 ? 9.565 3.131 -19.091 1.00 88.12 107 GLN A O 1
ATOM 815 N N . PHE A 1 108 ? 10.561 4.630 -20.443 1.00 90.31 108 PHE A N 1
ATOM 816 C CA . PHE A 1 108 ? 10.165 3.985 -21.699 1.00 90.31 108 PHE A CA 1
ATOM 817 C C . PHE A 1 108 ? 11.341 3.619 -22.604 1.00 90.31 108 PHE A C 1
ATOM 819 O O . PHE A 1 108 ? 11.119 3.001 -23.643 1.00 90.31 108 PHE A O 1
ATOM 826 N N . ASN A 1 109 ? 12.578 4.008 -22.278 1.00 92.62 109 ASN A N 1
ATOM 827 C CA . ASN A 1 109 ? 13.738 3.577 -23.051 1.00 92.62 109 ASN A CA 1
ATOM 828 C C . ASN A 1 109 ? 14.174 2.169 -22.594 1.00 92.62 109 ASN A C 1
ATOM 830 O O . ASN A 1 109 ? 14.618 2.034 -21.453 1.00 92.62 109 ASN A O 1
ATOM 834 N N . PRO A 1 110 ? 14.099 1.134 -23.455 1.00 90.25 110 PRO A N 1
ATOM 835 C CA . PRO A 1 110 ? 14.427 -0.233 -23.049 1.00 90.25 110 PRO A CA 1
ATOM 836 C C . PRO A 1 110 ? 15.877 -0.399 -22.588 1.00 90.25 110 PRO A C 1
ATOM 838 O O . PRO A 1 110 ? 16.128 -1.119 -21.626 1.00 90.25 110 PRO A O 1
ATOM 841 N N . ASP A 1 111 ? 16.823 0.297 -23.227 1.00 93.81 111 ASP A N 1
ATOM 842 C CA . ASP A 1 111 ? 18.242 0.198 -22.878 1.00 93.81 111 ASP A CA 1
ATOM 843 C C . ASP A 1 111 ? 18.507 0.759 -21.475 1.00 93.81 111 ASP A C 1
ATOM 845 O O . ASP A 1 111 ? 19.275 0.176 -20.711 1.00 93.81 111 ASP A O 1
ATOM 849 N N . GLU A 1 112 ? 17.853 1.865 -21.105 1.00 94.94 112 GLU A N 1
ATOM 850 C CA . GLU A 1 112 ? 17.977 2.433 -19.758 1.00 94.94 112 GLU A CA 1
ATOM 851 C C . GLU A 1 112 ? 17.297 1.559 -18.698 1.00 94.94 112 GLU A C 1
ATOM 853 O O . GLU A 1 112 ? 17.863 1.374 -17.621 1.00 94.94 112 GLU A O 1
ATOM 858 N N . ILE A 1 113 ? 16.133 0.971 -19.002 1.00 92.81 113 ILE A N 1
ATOM 859 C CA . ILE A 1 113 ? 15.450 0.026 -18.102 1.00 92.81 113 ILE A CA 1
ATOM 860 C C . ILE A 1 113 ? 16.353 -1.181 -17.823 1.00 92.81 113 ILE A C 1
ATOM 862 O O . ILE A 1 113 ? 16.638 -1.487 -16.663 1.00 92.81 113 ILE A O 1
ATOM 866 N N . VAL A 1 114 ? 16.863 -1.823 -18.879 1.00 94.19 114 VAL A N 1
ATOM 867 C CA . VAL A 1 114 ? 17.765 -2.979 -18.768 1.00 94.19 114 VAL A CA 1
ATOM 868 C C . VAL A 1 114 ? 19.031 -2.598 -18.011 1.00 94.19 114 VAL A C 1
ATOM 870 O O . VAL A 1 114 ? 19.428 -3.304 -17.087 1.00 94.19 114 VAL A O 1
ATOM 873 N N . ARG A 1 115 ? 19.643 -1.453 -18.328 1.00 94.75 115 ARG A N 1
ATOM 874 C CA . ARG A 1 115 ? 20.834 -0.963 -17.626 1.00 94.75 115 ARG A CA 1
ATOM 875 C C . ARG A 1 115 ? 20.577 -0.747 -16.133 1.00 94.75 115 ARG A C 1
ATOM 877 O O . ARG A 1 115 ? 21.432 -1.098 -15.316 1.00 94.75 115 ARG A O 1
ATOM 884 N N . ASN A 1 116 ? 19.426 -0.183 -15.767 1.00 94.25 116 ASN A N 1
ATOM 885 C CA . ASN A 1 116 ? 19.036 -0.012 -14.372 1.00 94.25 116 ASN A CA 1
ATOM 886 C C . ASN A 1 116 ? 18.895 -1.371 -13.671 1.00 94.25 116 ASN A C 1
ATOM 888 O O . ASN A 1 116 ? 19.505 -1.577 -12.624 1.00 94.25 116 ASN A O 1
ATOM 892 N N . TYR A 1 117 ? 18.188 -2.332 -14.268 1.00 94.75 117 TYR A N 1
ATOM 893 C CA . TYR A 1 117 ? 18.053 -3.677 -13.699 1.00 94.75 117 TYR A CA 1
ATOM 894 C C . TYR A 1 117 ? 19.388 -4.422 -13.592 1.00 94.75 117 TYR A C 1
ATOM 896 O O . TYR A 1 117 ? 19.674 -5.053 -12.574 1.00 94.75 117 TYR A O 1
ATOM 904 N N . GLU A 1 118 ? 20.262 -4.298 -14.592 1.00 94.81 118 GLU A N 1
ATOM 905 C CA . GLU A 1 118 ? 21.603 -4.879 -14.561 1.00 94.81 118 GLU A CA 1
ATOM 906 C C . GLU A 1 118 ? 22.464 -4.333 -13.430 1.00 94.81 118 GLU A C 1
ATOM 908 O O . GLU A 1 118 ? 23.261 -5.082 -12.856 1.00 94.81 118 GLU A O 1
ATOM 913 N N . SER A 1 119 ? 22.289 -3.057 -13.073 1.00 94.19 119 SER A N 1
ATOM 914 C CA . SER A 1 119 ? 23.002 -2.467 -11.942 1.00 94.19 119 SER A CA 1
ATOM 915 C C . SER A 1 119 ? 22.671 -3.168 -10.619 1.00 94.19 119 SER A C 1
ATOM 917 O O . SER A 1 119 ? 23.539 -3.237 -9.745 1.00 94.19 119 SER A O 1
ATOM 919 N N . GLY A 1 120 ? 21.511 -3.835 -10.529 1.00 90.06 120 GLY A N 1
ATOM 920 C CA . GLY A 1 120 ? 21.111 -4.682 -9.404 1.00 90.06 120 GLY A CA 1
ATOM 921 C C . GLY A 1 120 ? 22.025 -5.877 -9.121 1.00 90.06 120 GLY A C 1
ATOM 922 O O . GLY A 1 120 ? 22.037 -6.400 -8.009 1.00 90.06 120 GLY A O 1
ATOM 923 N N . LYS A 1 121 ? 22.870 -6.277 -10.084 1.00 86.75 121 LYS A N 1
ATOM 924 C CA . LYS A 1 121 ? 23.936 -7.275 -9.864 1.00 86.75 121 LYS A CA 1
ATOM 925 C C . LYS A 1 121 ? 25.009 -6.772 -8.889 1.00 86.75 121 LYS A C 1
ATOM 927 O O . LYS A 1 121 ? 25.661 -7.578 -8.230 1.00 86.75 121 LYS A O 1
ATOM 932 N N . SER A 1 122 ? 25.215 -5.456 -8.829 1.00 90.12 122 SER A N 1
ATOM 933 C CA . SER A 1 122 ? 26.195 -4.789 -7.959 1.00 90.12 122 SER A CA 1
ATOM 934 C C . SER A 1 122 ? 25.565 -3.922 -6.870 1.00 90.12 122 SER A C 1
ATOM 936 O O . SER A 1 122 ? 26.220 -3.652 -5.866 1.00 90.12 122 SER A O 1
ATOM 938 N N . ASP A 1 123 ? 24.318 -3.495 -7.060 1.00 89.62 123 ASP A N 1
ATOM 939 C CA . ASP A 1 123 ? 23.567 -2.661 -6.133 1.00 89.62 123 ASP A CA 1
ATOM 940 C C . ASP A 1 123 ? 22.337 -3.427 -5.614 1.00 89.62 123 ASP A C 1
ATOM 942 O O . ASP A 1 123 ? 21.316 -3.503 -6.298 1.00 89.62 123 ASP A O 1
ATOM 946 N N . PRO A 1 124 ? 22.387 -3.986 -4.392 1.00 81.44 124 PRO A N 1
ATOM 947 C CA . PRO A 1 124 ? 21.274 -4.751 -3.837 1.00 81.44 124 PRO A CA 1
ATOM 948 C C . PRO A 1 124 ? 20.032 -3.895 -3.542 1.00 81.44 124 PRO A C 1
ATOM 950 O O . PRO A 1 124 ? 19.012 -4.450 -3.133 1.00 81.44 124 PRO A O 1
ATOM 953 N N . THR A 1 125 ? 20.109 -2.568 -3.706 1.00 87.19 125 THR A N 1
ATOM 954 C CA . THR A 1 125 ? 18.971 -1.660 -3.535 1.00 87.19 125 THR A CA 1
ATOM 955 C C . THR A 1 125 ? 18.095 -1.550 -4.780 1.00 87.19 125 THR A C 1
ATOM 957 O O . THR A 1 125 ? 16.966 -1.070 -4.676 1.00 87.19 125 THR A O 1
ATOM 960 N N . VAL A 1 126 ? 18.558 -2.038 -5.934 1.00 92.69 126 VAL A N 1
ATOM 961 C CA . VAL A 1 126 ? 17.724 -2.164 -7.133 1.00 92.69 126 VAL A CA 1
ATOM 962 C C . VAL A 1 126 ? 16.819 -3.373 -6.959 1.00 92.69 126 VAL A C 1
ATOM 964 O O . VAL A 1 126 ? 17.269 -4.520 -6.964 1.00 92.69 126 VAL A O 1
ATOM 967 N N . VAL A 1 127 ? 15.529 -3.113 -6.790 1.00 93.12 127 VAL A N 1
ATOM 968 C CA . VAL A 1 127 ? 14.512 -4.141 -6.571 1.00 93.12 127 VAL A CA 1
ATOM 969 C C . VAL A 1 127 ? 13.643 -4.250 -7.814 1.00 93.12 127 VAL A C 1
ATOM 971 O O . VAL A 1 127 ? 13.201 -3.237 -8.350 1.00 93.12 127 VAL A O 1
ATOM 974 N N . VAL A 1 128 ? 13.429 -5.479 -8.279 1.00 93.69 128 VAL A N 1
ATOM 975 C CA . VAL A 1 128 ? 12.675 -5.784 -9.499 1.00 93.69 128 VAL A CA 1
ATOM 976 C C . VAL A 1 128 ? 11.641 -6.860 -9.184 1.00 93.69 128 VAL A C 1
ATOM 978 O O . VAL A 1 128 ? 11.968 -7.878 -8.564 1.00 93.69 128 VAL A O 1
ATOM 981 N N . GLY A 1 129 ? 10.404 -6.635 -9.633 1.00 92.50 129 GLY A N 1
ATOM 982 C CA . GLY A 1 129 ? 9.284 -7.561 -9.461 1.00 92.50 129 GLY A CA 1
ATOM 983 C C . GLY A 1 129 ? 8.440 -7.313 -8.210 1.00 92.50 129 GLY A C 1
ATOM 984 O O . GLY A 1 129 ? 7.997 -8.274 -7.587 1.00 92.50 129 GLY A O 1
ATOM 985 N N . ALA A 1 130 ? 8.242 -6.056 -7.795 1.00 93.44 130 ALA A N 1
ATOM 986 C CA . ALA A 1 130 ? 7.298 -5.739 -6.721 1.00 93.44 130 ALA A CA 1
ATOM 987 C C . ALA A 1 130 ? 5.850 -6.030 -7.175 1.00 93.44 130 ALA A C 1
ATOM 989 O O . ALA A 1 130 ? 5.558 -5.931 -8.367 1.00 93.44 130 ALA A O 1
ATOM 990 N N . PRO A 1 131 ? 4.927 -6.405 -6.267 1.00 92.19 131 PRO A N 1
ATOM 991 C CA . PRO A 1 131 ? 3.532 -6.649 -6.625 1.00 92.19 131 PRO A CA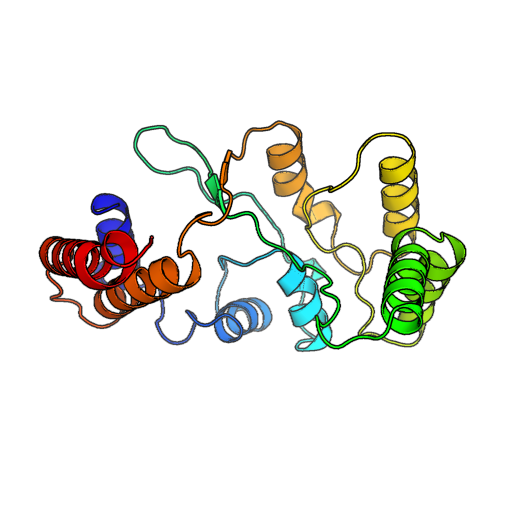 1
ATOM 992 C C . PRO A 1 131 ? 2.789 -5.333 -6.902 1.00 92.19 131 PRO A C 1
ATOM 994 O O . PRO A 1 131 ? 2.056 -4.818 -6.058 1.00 92.19 131 PRO A O 1
ATOM 997 N N . GLU A 1 132 ? 2.986 -4.784 -8.094 1.00 88.50 132 GLU A N 1
ATOM 998 C CA . GLU A 1 132 ? 2.382 -3.530 -8.543 1.00 88.50 132 GLU A CA 1
ATOM 999 C C . GLU A 1 132 ? 1.180 -3.768 -9.471 1.00 88.50 132 GLU A C 1
ATOM 1001 O O . GLU A 1 132 ? 0.946 -4.872 -9.968 1.00 88.50 132 GLU A O 1
ATOM 1006 N N . LEU A 1 133 ? 0.360 -2.729 -9.658 1.00 87.44 133 LEU A N 1
ATOM 1007 C CA . LEU A 1 133 ? -0.729 -2.766 -10.633 1.00 87.44 133 LEU A CA 1
ATOM 1008 C C . LEU A 1 133 ? -0.141 -2.589 -12.041 1.00 87.44 133 LEU A C 1
ATOM 1010 O O . LEU A 1 133 ? 0.590 -1.617 -12.242 1.00 87.44 133 LEU A O 1
ATOM 1014 N N . PRO A 1 134 ? -0.501 -3.434 -13.024 1.00 82.44 134 PRO A N 1
ATOM 1015 C CA . PRO A 1 134 ? -0.099 -3.212 -14.408 1.00 82.44 134 PRO A CA 1
ATOM 1016 C C . PRO A 1 134 ? -0.712 -1.897 -14.907 1.00 82.44 134 PRO A C 1
ATOM 1018 O O . PRO A 1 134 ? -1.936 -1.728 -14.922 1.00 82.44 134 PRO A O 1
ATOM 1021 N N . LEU A 1 135 ? 0.143 -0.930 -15.254 1.00 83.50 135 LEU A N 1
ATOM 1022 C CA . LEU A 1 135 ? -0.279 0.406 -15.696 1.00 83.50 135 LEU A CA 1
ATOM 1023 C C . LEU A 1 135 ? -0.518 0.478 -17.205 1.00 83.50 135 LEU A C 1
ATOM 1025 O O . LEU A 1 135 ? -1.285 1.332 -17.660 1.00 83.50 135 LEU A O 1
ATOM 1029 N N . TYR A 1 136 ? 0.139 -0.387 -17.977 1.00 87.31 136 TYR A N 1
ATOM 1030 C CA . TYR A 1 136 ? 0.029 -0.421 -19.427 1.00 87.31 136 TYR A CA 1
ATOM 1031 C C . TYR A 1 136 ? -0.664 -1.701 -19.895 1.00 87.31 136 TYR A C 1
ATOM 1033 O O . TYR A 1 136 ? -1.038 -2.576 -19.119 1.00 87.31 136 TYR A O 1
ATOM 1041 N N . VAL A 1 137 ? -0.916 -1.772 -21.201 1.00 85.56 137 VAL A N 1
ATOM 1042 C CA . VAL A 1 137 ? -1.566 -2.911 -21.854 1.00 85.56 137 VAL A CA 1
ATOM 1043 C C . VAL A 1 137 ? -0.910 -3.181 -23.208 1.00 85.56 137 VAL A C 1
ATOM 1045 O O . VAL A 1 137 ? -0.276 -2.298 -23.791 1.00 85.56 137 VAL A O 1
ATOM 1048 N N . GLY A 1 138 ? -1.123 -4.379 -23.752 1.00 89.25 138 GLY A N 1
ATOM 1049 C CA . GLY A 1 138 ? -0.663 -4.751 -25.092 1.00 89.25 138 GLY A CA 1
ATOM 1050 C C . GLY A 1 138 ? 0.840 -5.029 -25.161 1.00 89.25 138 GLY A C 1
ATOM 1051 O O . GLY A 1 138 ? 1.436 -5.486 -24.190 1.00 89.25 138 GLY A O 1
ATOM 1052 N N . ASP A 1 139 ? 1.440 -4.766 -26.323 1.00 91.00 139 ASP A N 1
ATOM 1053 C CA . ASP A 1 139 ? 2.815 -5.186 -26.634 1.00 91.00 139 ASP A CA 1
ATOM 1054 C C . ASP A 1 139 ? 3.871 -4.561 -25.713 1.00 91.00 139 ASP A C 1
ATOM 1056 O O . ASP A 1 139 ? 4.873 -5.205 -25.412 1.00 91.00 139 ASP A O 1
ATOM 1060 N N . TYR A 1 140 ? 3.654 -3.321 -25.256 1.00 87.19 140 TYR A N 1
ATOM 1061 C CA . TYR A 1 140 ? 4.578 -2.658 -24.334 1.00 87.19 140 TYR A CA 1
ATOM 1062 C C . TYR A 1 140 ? 4.597 -3.351 -22.969 1.00 87.19 140 TYR A C 1
ATOM 1064 O O . TYR A 1 140 ? 5.667 -3.712 -22.495 1.00 87.19 140 TYR A O 1
ATOM 1072 N N . GLU A 1 141 ? 3.419 -3.594 -22.385 1.00 87.69 141 GLU A N 1
ATOM 1073 C CA . GLU A 1 141 ? 3.300 -4.302 -21.105 1.00 87.69 141 GLU A CA 1
ATOM 1074 C C . GLU A 1 141 ? 3.929 -5.696 -21.196 1.00 87.69 141 GLU A C 1
ATOM 1076 O O . GLU A 1 141 ? 4.765 -6.048 -20.374 1.00 87.69 141 GLU A O 1
ATOM 1081 N N . ALA A 1 142 ? 3.624 -6.450 -22.259 1.00 89.38 142 ALA A N 1
ATOM 1082 C CA . ALA A 1 142 ? 4.188 -7.784 -22.462 1.00 89.38 142 ALA A CA 1
ATOM 1083 C C . ALA A 1 142 ? 5.725 -7.773 -22.589 1.00 89.38 142 ALA A C 1
ATOM 1085 O O . ALA A 1 142 ? 6.394 -8.698 -22.126 1.00 89.38 142 ALA A O 1
ATOM 1086 N N . ALA A 1 143 ? 6.299 -6.744 -23.222 1.00 90.06 143 ALA A N 1
ATOM 1087 C CA . ALA A 1 143 ? 7.747 -6.585 -23.316 1.00 90.06 143 ALA A CA 1
ATOM 1088 C C . ALA A 1 143 ? 8.371 -6.222 -21.958 1.00 90.06 143 ALA A C 1
ATOM 1090 O O . ALA A 1 143 ? 9.406 -6.785 -21.604 1.00 90.06 143 ALA A O 1
ATOM 1091 N N . THR A 1 144 ? 7.740 -5.328 -21.192 1.00 88.38 144 THR A N 1
ATOM 1092 C CA . THR A 1 144 ? 8.188 -4.963 -19.842 1.00 88.38 144 THR A CA 1
ATOM 1093 C C . THR A 1 144 ? 8.125 -6.156 -18.892 1.00 88.38 144 THR A C 1
ATOM 1095 O O . THR A 1 144 ? 9.132 -6.453 -18.258 1.00 88.38 144 THR A O 1
ATOM 1098 N N . GLU A 1 145 ? 7.018 -6.905 -18.863 1.00 88.56 145 GLU A N 1
ATOM 1099 C CA . GLU A 1 145 ? 6.879 -8.127 -18.056 1.00 88.56 145 GLU A CA 1
ATOM 1100 C C . GLU A 1 145 ? 7.966 -9.162 -18.391 1.00 88.56 145 GLU A C 1
ATOM 1102 O O . GLU A 1 145 ? 8.530 -9.796 -17.497 1.00 88.56 145 GLU A O 1
ATOM 1107 N N . ALA A 1 146 ? 8.289 -9.333 -19.680 1.00 91.81 146 ALA A N 1
ATOM 1108 C CA . ALA A 1 146 ? 9.331 -10.260 -20.112 1.00 91.81 146 ALA A CA 1
ATOM 1109 C C . ALA A 1 146 ? 10.720 -9.842 -19.608 1.00 91.81 146 ALA A C 1
ATOM 1111 O O . ALA A 1 146 ? 11.466 -10.689 -19.119 1.00 91.81 146 ALA A O 1
ATOM 1112 N N . VAL A 1 147 ? 11.054 -8.549 -19.688 1.00 92.62 147 VAL A N 1
ATOM 1113 C CA . VAL A 1 147 ? 12.318 -8.022 -19.155 1.00 92.62 147 VAL A CA 1
ATOM 1114 C C . VAL A 1 147 ? 12.340 -8.136 -17.631 1.00 92.62 147 VAL A C 1
ATOM 1116 O O . VAL A 1 147 ? 13.307 -8.642 -17.073 1.00 92.62 147 VAL A O 1
ATOM 1119 N N . GLU A 1 148 ? 11.278 -7.737 -16.932 1.00 92.00 148 GLU A N 1
ATOM 1120 C CA . GLU A 1 148 ? 11.199 -7.858 -15.473 1.00 92.00 148 GLU A CA 1
ATOM 1121 C C . GLU A 1 148 ? 11.390 -9.300 -15.000 1.00 92.00 148 GLU A C 1
ATOM 1123 O O . GLU A 1 148 ? 12.117 -9.528 -14.035 1.00 92.00 148 GLU A O 1
ATOM 1128 N N . ALA A 1 149 ? 10.821 -10.284 -15.701 1.00 92.25 149 ALA A N 1
ATOM 1129 C CA . ALA A 1 149 ? 10.983 -11.697 -15.369 1.00 92.25 149 ALA A CA 1
ATOM 1130 C C . ALA A 1 149 ? 12.448 -12.177 -15.424 1.00 92.25 149 ALA A C 1
ATOM 1132 O O . ALA A 1 149 ? 12.818 -13.073 -14.663 1.00 92.25 149 ALA A O 1
ATOM 1133 N N . GLU A 1 150 ? 13.291 -11.593 -16.282 1.00 93.56 150 GLU A N 1
ATOM 1134 C CA . GLU A 1 150 ? 14.723 -11.925 -16.365 1.00 93.56 150 GLU A CA 1
ATOM 1135 C C . GLU A 1 150 ? 15.536 -11.365 -15.188 1.00 93.56 150 GLU A C 1
ATOM 1137 O O . GLU A 1 150 ? 16.554 -11.950 -14.805 1.00 93.56 150 GLU A O 1
ATOM 1142 N N . TYR A 1 151 ? 15.092 -10.246 -14.609 1.00 94.44 151 TYR A N 1
ATOM 1143 C CA . TYR A 1 151 ? 15.822 -9.504 -13.575 1.00 94.44 151 TYR A CA 1
ATOM 1144 C C . TYR A 1 151 ? 15.162 -9.537 -12.190 1.00 94.44 151 TYR A C 1
ATOM 1146 O O . TYR A 1 151 ? 15.739 -9.014 -11.232 1.00 94.44 151 TYR A O 1
ATOM 1154 N N . ALA A 1 152 ? 13.983 -10.150 -12.066 1.00 93.88 152 ALA A N 1
ATOM 1155 C CA . ALA A 1 152 ? 13.216 -10.214 -10.832 1.00 93.88 152 ALA A CA 1
ATOM 1156 C C . ALA A 1 152 ? 14.049 -10.782 -9.676 1.00 93.88 152 ALA A C 1
ATOM 1158 O O . ALA A 1 152 ? 14.639 -11.861 -9.762 1.00 93.88 152 ALA A O 1
ATOM 1159 N N . ASN A 1 153 ? 14.063 -10.052 -8.564 1.00 92.31 153 ASN A N 1
ATOM 1160 C CA . ASN A 1 153 ? 14.750 -10.446 -7.334 1.00 92.31 153 ASN A CA 1
ATOM 1161 C C . ASN A 1 153 ? 13.809 -10.521 -6.118 1.00 92.31 153 ASN A C 1
ATOM 1163 O O . ASN A 1 153 ? 14.255 -10.732 -4.986 1.00 92.31 153 ASN A O 1
ATOM 1167 N N . LEU A 1 154 ? 12.506 -10.423 -6.379 1.00 94.44 154 LEU A N 1
ATOM 1168 C CA . LEU A 1 154 ? 11.398 -10.694 -5.470 1.00 94.44 154 LEU A CA 1
ATOM 1169 C C . LEU A 1 154 ? 10.637 -11.962 -5.907 1.00 94.44 154 LEU A C 1
ATOM 1171 O O . LEU A 1 154 ? 10.728 -12.357 -7.073 1.00 94.44 154 LEU A O 1
ATOM 1175 N N . PRO A 1 155 ? 9.876 -12.623 -5.015 1.00 94.81 155 PRO A N 1
ATOM 1176 C CA . PRO A 1 155 ? 9.126 -13.829 -5.361 1.00 94.81 155 PRO A CA 1
ATOM 1177 C C . PRO A 1 155 ? 7.837 -13.521 -6.141 1.00 94.81 155 PRO A C 1
ATOM 1179 O O . PRO A 1 155 ? 6.730 -13.737 -5.651 1.00 94.81 155 PRO A O 1
ATOM 1182 N N . VAL A 1 156 ? 7.967 -13.072 -7.392 1.00 93.88 156 VAL A N 1
ATOM 1183 C CA . VAL A 1 156 ? 6.841 -12.682 -8.269 1.00 93.88 156 VAL A CA 1
ATOM 1184 C C . VAL A 1 156 ? 5.741 -13.751 -8.338 1.00 93.88 156 VAL A C 1
ATOM 1186 O O . VAL A 1 156 ? 4.547 -13.445 -8.316 1.00 93.88 156 VAL A O 1
ATOM 1189 N N . ALA A 1 157 ? 6.122 -15.033 -8.347 1.00 94.12 157 ALA A N 1
ATOM 1190 C CA . ALA A 1 157 ? 5.179 -16.152 -8.358 1.00 94.12 157 ALA A CA 1
ATOM 1191 C C . ALA A 1 157 ? 4.233 -16.170 -7.137 1.00 94.12 157 ALA A C 1
ATOM 1193 O O . ALA A 1 157 ? 3.081 -16.596 -7.260 1.00 94.12 157 ALA A O 1
ATOM 1194 N N . ASN A 1 158 ? 4.677 -15.662 -5.982 1.00 96.56 158 ASN A N 1
ATOM 1195 C CA . ASN A 1 158 ? 3.888 -15.615 -4.750 1.00 96.56 158 ASN A CA 1
ATOM 1196 C C . ASN A 1 158 ? 2.794 -14.531 -4.785 1.00 96.56 158 ASN A C 1
ATOM 1198 O O . ASN A 1 158 ? 1.968 -14.459 -3.872 1.00 96.56 158 ASN A O 1
ATOM 1202 N N . TYR A 1 159 ? 2.763 -13.693 -5.826 1.00 94.50 159 TYR A N 1
ATOM 1203 C CA . TYR A 1 159 ? 1.812 -12.586 -5.975 1.00 94.50 159 TYR A CA 1
ATOM 1204 C C . TYR A 1 159 ? 0.708 -12.887 -6.990 1.00 94.50 159 TYR A C 1
ATOM 1206 O O . TYR A 1 159 ? -0.159 -12.049 -7.240 1.00 94.50 159 TYR A O 1
ATOM 1214 N N . LYS A 1 160 ? 0.692 -14.100 -7.564 1.00 93.56 160 LYS A N 1
ATOM 1215 C CA . LYS A 1 160 ? -0.280 -14.499 -8.590 1.00 93.56 160 LYS A CA 1
ATOM 1216 C C . LYS A 1 160 ? -1.730 -14.262 -8.164 1.00 93.56 160 LYS A C 1
ATOM 1218 O O . LYS A 1 160 ? -2.544 -13.848 -8.982 1.00 93.56 160 LYS A O 1
ATOM 1223 N N . LEU A 1 161 ? -2.056 -14.497 -6.891 1.00 93.62 161 LEU A N 1
ATOM 1224 C CA . LEU A 1 161 ? -3.409 -14.279 -6.377 1.00 93.62 161 LEU A CA 1
ATOM 1225 C C . LEU A 1 161 ? -3.827 -12.804 -6.463 1.00 93.62 161 LEU A C 1
ATOM 1227 O O . LEU A 1 161 ? -4.979 -12.519 -6.783 1.00 93.62 161 LEU A O 1
ATOM 1231 N N . PHE A 1 162 ? -2.904 -11.880 -6.186 1.00 93.75 162 PHE A N 1
ATOM 1232 C CA . PHE A 1 162 ? -3.134 -10.446 -6.334 1.00 93.75 162 PHE A CA 1
ATOM 1233 C C . PHE A 1 162 ? -3.297 -10.060 -7.806 1.00 93.75 162 PHE A C 1
ATOM 1235 O O . PHE A 1 162 ? -4.337 -9.510 -8.170 1.00 93.75 162 PHE A O 1
ATOM 1242 N N . LEU A 1 163 ? -2.329 -10.427 -8.652 1.00 90.31 163 LEU A N 1
ATOM 1243 C CA . LEU A 1 163 ? -2.330 -10.086 -10.078 1.00 90.31 163 LEU A CA 1
ATOM 1244 C C . LEU A 1 163 ? -3.577 -10.626 -10.795 1.00 90.31 163 LEU A C 1
ATOM 1246 O O . LEU A 1 163 ? -4.275 -9.878 -11.475 1.00 90.31 163 LEU A O 1
ATOM 1250 N N . ASP A 1 164 ? -3.935 -11.895 -10.572 1.00 91.94 164 ASP A N 1
ATOM 1251 C CA . ASP A 1 164 ? -5.133 -12.497 -11.168 1.00 91.94 164 ASP A CA 1
ATOM 1252 C C . ASP A 1 164 ? -6.411 -11.766 -10.733 1.00 91.94 164 ASP A C 1
ATOM 1254 O O . ASP A 1 164 ? -7.342 -11.596 -11.524 1.00 91.94 164 ASP A O 1
ATOM 1258 N N . ALA A 1 165 ? -6.501 -11.354 -9.468 1.00 91.81 165 ALA A N 1
ATOM 1259 C CA . ALA A 1 165 ? -7.695 -10.705 -8.944 1.00 91.81 165 ALA A CA 1
ATOM 1260 C C . ALA A 1 165 ? -7.848 -9.262 -9.446 1.00 91.81 165 ALA A C 1
ATOM 1262 O O . ALA A 1 165 ? -8.975 -8.836 -9.709 1.00 91.81 165 ALA A O 1
ATOM 1263 N N . VAL A 1 166 ? -6.736 -8.544 -9.622 1.00 89.25 166 VAL A N 1
ATOM 1264 C CA . VAL A 1 166 ? -6.704 -7.222 -10.260 1.00 89.25 166 VAL A CA 1
ATOM 1265 C C . VAL A 1 166 ? -7.089 -7.344 -11.734 1.00 89.25 166 VAL A C 1
ATOM 1267 O O . VAL A 1 166 ? -8.082 -6.752 -12.153 1.00 89.25 166 VAL A O 1
ATOM 1270 N N . SER A 1 167 ? -6.385 -8.176 -12.505 1.00 87.00 167 SER A N 1
ATOM 1271 C CA . SER A 1 167 ? -6.583 -8.294 -13.957 1.00 87.00 167 SER A CA 1
ATOM 1272 C C . SER A 1 167 ? -7.951 -8.868 -14.340 1.00 87.00 167 SER A C 1
ATOM 1274 O O . SER A 1 167 ? -8.479 -8.559 -15.405 1.00 87.00 167 SER A O 1
ATOM 1276 N N . SER A 1 168 ? -8.569 -9.677 -13.470 1.00 89.38 168 SER A N 1
ATOM 1277 C CA . SER A 1 168 ? -9.942 -10.172 -13.672 1.00 89.38 168 SER A CA 1
ATOM 1278 C C . SER A 1 168 ? -11.039 -9.224 -13.172 1.00 89.38 168 SER A C 1
ATOM 1280 O O . SER A 1 168 ? -12.220 -9.543 -13.319 1.00 89.38 168 SER A O 1
ATOM 1282 N N . GLY A 1 169 ? -10.685 -8.088 -12.561 1.00 88.31 169 GLY A N 1
ATOM 1283 C CA . GLY A 1 169 ? -11.646 -7.138 -11.996 1.00 88.31 169 GLY A CA 1
ATOM 1284 C C . GLY A 1 169 ? -12.398 -7.658 -10.765 1.00 88.31 169 GLY A C 1
ATOM 1285 O O . GLY A 1 169 ? -13.470 -7.152 -10.437 1.00 88.31 169 GLY A O 1
ATOM 1286 N N . LYS A 1 170 ? -11.870 -8.684 -10.080 1.00 89.25 170 LYS A N 1
ATOM 1287 C CA . LYS A 1 170 ? -12.440 -9.200 -8.820 1.00 89.25 170 LYS A CA 1
ATOM 1288 C C . LYS A 1 170 ? -12.202 -8.256 -7.645 1.00 89.25 170 LYS A C 1
ATOM 1290 O O . LYS A 1 170 ? -12.976 -8.277 -6.689 1.00 89.25 170 LYS A O 1
ATOM 1295 N N . VAL A 1 171 ? -11.135 -7.464 -7.710 1.00 91.69 171 VAL A N 1
ATOM 1296 C CA . VAL A 1 171 ? -10.853 -6.394 -6.752 1.00 91.69 171 VAL A CA 1
ATOM 1297 C C . VAL A 1 171 ? -11.444 -5.097 -7.281 1.00 91.69 171 VAL A C 1
ATOM 1299 O O . VAL A 1 171 ? -11.145 -4.678 -8.397 1.00 91.69 171 VAL A O 1
ATOM 1302 N N . GLY A 1 172 ? -12.274 -4.446 -6.471 1.00 92.38 172 GLY A N 1
ATOM 1303 C CA . GLY A 1 172 ? -12.671 -3.069 -6.718 1.00 92.38 172 GLY A CA 1
ATOM 1304 C C . GLY A 1 172 ? -11.483 -2.139 -6.488 1.00 92.38 172 GLY A C 1
ATOM 1305 O O . GLY A 1 172 ? -10.897 -2.142 -5.409 1.00 92.38 172 GLY A O 1
ATOM 1306 N N . LEU A 1 173 ? -11.136 -1.336 -7.487 1.00 91.62 173 LEU A N 1
ATOM 1307 C CA . LEU A 1 173 ? -10.105 -0.311 -7.363 1.00 91.62 173 LEU A CA 1
ATOM 1308 C C . LEU A 1 173 ? -10.762 1.017 -6.981 1.00 91.62 173 LEU A C 1
ATOM 1310 O O . LEU A 1 173 ? -11.597 1.537 -7.722 1.00 91.62 173 LEU A O 1
ATOM 1314 N N . GLN A 1 174 ? -10.405 1.548 -5.814 1.00 92.56 174 GLN A N 1
ATOM 1315 C CA . GLN A 1 174 ? -10.963 2.785 -5.277 1.00 92.56 174 GLN A CA 1
ATOM 1316 C C . GLN A 1 174 ? -9.939 3.917 -5.417 1.00 92.56 174 GLN A C 1
ATOM 1318 O O . GLN A 1 174 ? -8.898 3.843 -4.771 1.00 92.56 174 GLN A O 1
ATOM 1323 N N . PRO A 1 175 ? -10.193 4.969 -6.217 1.00 92.06 175 PRO A N 1
ATOM 1324 C CA . PRO A 1 175 ? -9.318 6.137 -6.252 1.00 92.06 175 PRO A CA 1
ATOM 1325 C C . PRO A 1 175 ? -9.399 6.941 -4.954 1.00 92.06 175 PRO A C 1
ATOM 1327 O O . PRO A 1 175 ? -10.401 6.881 -4.228 1.00 92.06 175 PRO A O 1
ATOM 1330 N N . GLU A 1 176 ? -8.355 7.732 -4.704 1.00 91.44 176 GLU A N 1
ATOM 1331 C CA . GLU A 1 176 ? -8.348 8.722 -3.630 1.00 91.44 176 GLU A CA 1
ATOM 1332 C C . GLU A 1 176 ? -9.513 9.719 -3.774 1.00 91.44 176 GLU A C 1
ATOM 1334 O O . GLU A 1 176 ? -9.977 9.985 -4.893 1.00 91.44 176 GLU A O 1
ATOM 1339 N N . PRO A 1 177 ? -9.992 10.317 -2.667 1.00 91.06 177 PRO A N 1
ATOM 1340 C CA . PRO A 1 177 ? -10.977 11.386 -2.750 1.00 91.06 177 PRO A CA 1
ATOM 1341 C C . PRO A 1 177 ? -10.449 12.553 -3.598 1.00 91.06 177 PRO A C 1
ATOM 13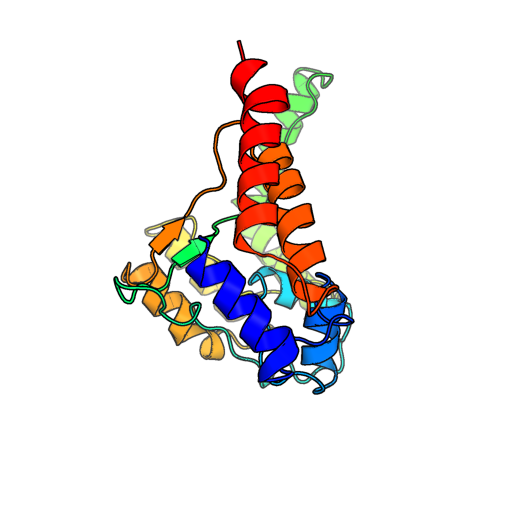43 O O . PRO A 1 177 ? -9.465 13.202 -3.249 1.00 91.06 177 PRO A O 1
ATOM 1346 N N . LEU A 1 178 ? -11.141 12.842 -4.705 1.00 89.50 178 LEU A N 1
ATOM 1347 C CA . LEU A 1 178 ? -10.746 13.878 -5.672 1.00 89.50 178 LEU A CA 1
ATOM 1348 C C . LEU A 1 178 ? -10.761 15.296 -5.086 1.00 89.50 178 LEU A C 1
ATOM 1350 O O . LEU A 1 178 ? -10.089 16.191 -5.592 1.00 89.50 178 LEU A O 1
ATOM 1354 N N . VAL A 1 179 ? -11.565 15.508 -4.047 1.00 92.69 179 VAL A N 1
ATOM 1355 C CA . VAL A 1 179 ? -11.778 16.804 -3.410 1.00 92.69 179 VAL A CA 1
ATOM 1356 C C . VAL A 1 179 ? -11.321 16.708 -1.964 1.00 92.69 179 VAL A C 1
ATOM 1358 O O . VAL A 1 179 ? -11.792 15.843 -1.228 1.00 92.69 179 VAL A O 1
ATOM 1361 N N . ALA A 1 180 ? -10.410 17.603 -1.573 1.00 94.88 180 ALA A N 1
ATOM 1362 C CA . ALA A 1 180 ? -9.883 17.708 -0.212 1.00 94.88 180 ALA A CA 1
ATOM 1363 C C . ALA A 1 180 ? -9.390 16.365 0.376 1.00 94.88 180 ALA A C 1
ATOM 1365 O O . ALA A 1 180 ? -9.604 16.070 1.550 1.00 94.88 180 ALA A O 1
ATOM 1366 N N . GLY A 1 181 ? -8.733 15.528 -0.440 1.00 93.62 181 GLY A N 1
ATOM 1367 C CA . GLY A 1 181 ? -8.320 14.178 -0.038 1.00 93.62 181 GLY A CA 1
ATOM 1368 C C . GLY A 1 181 ? -7.397 14.143 1.184 1.00 93.62 181 GLY A C 1
ATOM 1369 O O . GLY A 1 181 ? -7.602 13.334 2.083 1.00 93.62 181 GLY A O 1
ATOM 1370 N N . GLN A 1 182 ? -6.436 15.065 1.279 1.00 93.62 182 GLN A N 1
ATOM 1371 C CA . GLN A 1 182 ? -5.532 15.147 2.436 1.00 93.62 182 GLN A CA 1
ATOM 1372 C C . GLN A 1 182 ? -6.258 15.572 3.722 1.00 93.62 182 GLN A C 1
ATOM 1374 O O . GLN A 1 182 ? -5.985 15.043 4.802 1.00 93.62 182 GLN A O 1
ATOM 1379 N N . ASP A 1 183 ? -7.230 16.476 3.608 1.00 96.69 183 ASP A N 1
ATOM 1380 C CA . ASP A 1 183 ? -8.081 16.866 4.730 1.00 96.69 183 ASP A CA 1
ATOM 1381 C C . ASP A 1 183 ? -8.996 15.710 5.160 1.00 96.69 183 ASP A C 1
ATOM 1383 O O . ASP A 1 183 ? -9.170 15.466 6.355 1.00 96.69 183 ASP A O 1
ATOM 1387 N N . PHE A 1 184 ? -9.524 14.944 4.197 1.00 95.50 184 PHE A N 1
ATOM 1388 C CA . PHE A 1 184 ? -10.291 13.730 4.471 1.00 95.50 184 PHE A CA 1
ATOM 1389 C C . PHE A 1 184 ? -9.445 12.704 5.234 1.00 95.50 184 PHE A C 1
ATOM 1391 O O . PHE A 1 184 ? -9.887 12.191 6.265 1.00 95.50 184 PHE A O 1
ATOM 1398 N N . TYR A 1 185 ? -8.214 12.438 4.785 1.00 95.12 185 TYR A N 1
ATOM 1399 C CA . TYR A 1 185 ? -7.299 11.537 5.488 1.00 95.12 185 TYR A CA 1
ATOM 1400 C C . TYR A 1 185 ? -6.954 12.040 6.889 1.00 95.12 185 TYR A C 1
ATOM 1402 O O . TYR A 1 185 ? -6.894 11.239 7.816 1.00 95.12 185 TYR A O 1
ATOM 1410 N N . SER A 1 186 ? -6.797 13.350 7.079 1.00 95.88 186 SER A N 1
ATOM 1411 C CA . SER A 1 186 ? -6.542 13.939 8.399 1.00 95.88 186 SER A CA 1
ATOM 1412 C C . SER A 1 186 ? -7.730 13.757 9.354 1.00 95.88 186 SER A C 1
ATOM 1414 O O . SER A 1 186 ? -7.556 13.363 10.513 1.00 95.88 186 SER A O 1
ATOM 1416 N N . ALA A 1 187 ? -8.953 13.981 8.865 1.00 96.38 187 ALA A N 1
ATOM 1417 C CA . ALA A 1 187 ? -10.172 13.758 9.637 1.00 96.38 187 ALA A CA 1
ATOM 1418 C C . ALA A 1 187 ? -10.332 12.274 10.010 1.00 96.38 187 ALA A C 1
ATOM 1420 O O . ALA A 1 187 ? -10.518 11.941 11.183 1.00 96.38 187 ALA A O 1
ATOM 1421 N N . MET A 1 188 ? -10.181 11.370 9.038 1.00 96.19 188 MET A N 1
ATOM 1422 C CA . MET A 1 188 ? -10.271 9.926 9.271 1.00 96.19 188 MET A CA 1
ATOM 1423 C C . MET A 1 188 ? -9.131 9.386 10.137 1.00 96.19 188 MET A C 1
ATOM 1425 O O . MET A 1 188 ?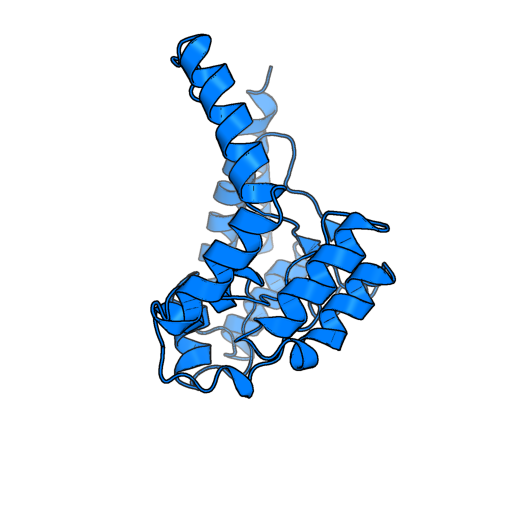 -9.363 8.499 10.956 1.00 96.19 188 MET A O 1
ATOM 1429 N N . GLY A 1 189 ? -7.924 9.938 10.011 1.00 95.19 189 GLY A N 1
ATOM 1430 C CA . GLY A 1 189 ? -6.769 9.587 10.835 1.00 95.19 189 GLY A CA 1
ATOM 1431 C C . GLY A 1 189 ? -7.023 9.855 12.315 1.00 95.19 189 GLY A C 1
ATOM 1432 O O . GLY A 1 189 ? -6.663 9.037 13.161 1.00 95.19 189 GLY A O 1
ATOM 1433 N N . THR A 1 190 ? -7.729 10.943 12.632 1.00 94.94 190 THR A N 1
ATOM 1434 C CA . THR A 1 190 ? -8.144 11.254 14.007 1.00 94.94 190 THR A CA 1
ATOM 1435 C C . THR A 1 190 ? -9.150 10.226 14.525 1.00 94.94 190 THR A C 1
ATOM 1437 O O . THR A 1 190 ? -8.964 9.689 15.615 1.00 94.94 190 THR A O 1
ATOM 1440 N N . VAL A 1 191 ? -10.175 9.891 13.730 1.00 98.00 191 VAL A N 1
ATOM 1441 C CA . VAL A 1 191 ? -11.176 8.870 14.095 1.00 98.00 191 VAL A CA 1
ATOM 1442 C C . VAL A 1 191 ? -10.507 7.520 14.358 1.00 98.00 191 VAL A C 1
ATOM 1444 O O . VAL A 1 191 ? -10.739 6.912 15.401 1.00 98.00 191 VAL A O 1
ATOM 1447 N N . LEU A 1 192 ? -9.651 7.063 13.439 1.00 96.31 192 LEU A N 1
ATOM 1448 C CA . LEU A 1 192 ? -8.933 5.795 13.571 1.00 96.31 192 LEU A CA 1
ATOM 1449 C C . LEU A 1 192 ? -8.008 5.793 14.789 1.00 96.31 192 LEU A C 1
ATOM 1451 O O . LEU A 1 192 ? -8.015 4.821 15.538 1.00 96.31 192 LEU A O 1
ATOM 1455 N N . SER A 1 193 ? -7.277 6.887 15.025 1.00 95.44 193 SER A N 1
ATOM 1456 C CA . SER A 1 193 ? -6.409 7.028 16.199 1.00 95.44 193 SER A CA 1
ATOM 1457 C C . SER A 1 193 ? -7.201 6.865 17.493 1.00 95.44 193 SER A C 1
ATOM 1459 O O . SER A 1 193 ? -6.788 6.103 18.363 1.00 95.44 193 SER A O 1
ATOM 1461 N N . THR A 1 194 ? -8.367 7.507 17.617 1.00 97.31 194 THR A N 1
ATOM 1462 C CA . THR A 1 194 ? -9.246 7.329 18.782 1.00 97.31 194 THR A CA 1
ATOM 1463 C C . THR A 1 194 ? -9.701 5.878 18.924 1.00 97.31 194 THR A C 1
ATOM 1465 O O . THR A 1 194 ? -9.551 5.302 19.997 1.00 97.31 194 THR A O 1
ATOM 1468 N N . VAL A 1 195 ? -10.179 5.255 17.842 1.00 97.62 195 VAL A N 1
ATOM 1469 C CA . VAL A 1 195 ? -10.671 3.866 17.853 1.00 97.62 195 VAL A CA 1
ATOM 1470 C C . VAL A 1 195 ? -9.614 2.874 18.355 1.00 97.62 195 VAL A C 1
ATOM 1472 O O . VAL A 1 195 ? -9.940 1.962 19.117 1.00 97.62 195 VAL A O 1
ATOM 1475 N N . VAL A 1 196 ? -8.350 3.037 17.952 1.00 96.69 196 VAL A N 1
ATOM 1476 C CA . VAL A 1 196 ? -7.279 2.084 18.300 1.00 96.69 196 VAL A CA 1
ATOM 1477 C C . VAL A 1 196 ? -6.561 2.394 19.619 1.00 96.69 196 VAL A C 1
ATOM 1479 O O . VAL A 1 196 ? -5.825 1.540 20.121 1.00 96.69 196 VAL A O 1
ATOM 1482 N N . THR A 1 197 ? -6.766 3.584 20.197 1.00 97.19 197 THR A N 1
ATOM 1483 C CA . THR A 1 197 ? -6.102 4.019 21.444 1.00 97.19 197 THR A CA 1
ATOM 1484 C C . THR A 1 197 ? -7.032 4.118 22.652 1.00 97.19 197 THR A C 1
ATOM 1486 O O . THR A 1 197 ? -6.553 3.965 23.774 1.00 97.19 197 THR A O 1
ATOM 1489 N N . ASP A 1 198 ? -8.341 4.290 22.451 1.00 97.69 198 ASP A N 1
ATOM 1490 C CA . ASP A 1 198 ? -9.341 4.326 23.520 1.00 97.69 198 ASP A CA 1
ATOM 1491 C C . ASP A 1 198 ? -10.343 3.168 23.390 1.00 97.69 198 ASP A C 1
ATOM 1493 O O . ASP A 1 198 ? -11.225 3.157 22.530 1.00 97.69 198 ASP A O 1
ATOM 1497 N N . GLN A 1 199 ? -10.231 2.192 24.295 1.00 97.19 199 GLN A N 1
ATOM 1498 C CA . GLN A 1 199 ? -11.134 1.042 24.356 1.00 97.19 199 GLN A CA 1
ATOM 1499 C C . GLN A 1 199 ? -12.593 1.444 24.599 1.00 97.19 199 GLN A C 1
ATOM 1501 O O . GLN A 1 199 ? -13.499 0.744 24.149 1.00 97.19 199 GLN A O 1
ATOM 1506 N N . ASN A 1 200 ? -12.830 2.564 25.284 1.00 98.00 200 ASN A N 1
ATOM 1507 C CA . ASN A 1 200 ? -14.167 3.035 25.635 1.00 98.00 200 ASN A CA 1
ATOM 1508 C C . ASN A 1 200 ? -14.705 4.078 24.645 1.00 98.00 200 ASN A C 1
ATOM 1510 O O . ASN A 1 200 ? -15.725 4.707 24.931 1.00 98.00 200 ASN A O 1
ATOM 1514 N N . ALA A 1 201 ? -14.036 4.273 23.503 1.00 97.19 201 ALA A N 1
ATOM 1515 C CA . ALA A 1 201 ? -14.445 5.240 22.497 1.00 97.19 201 ALA A CA 1
ATOM 1516 C C . ALA A 1 201 ? -15.888 4.999 22.022 1.00 97.19 201 ALA A C 1
ATOM 1518 O O . ALA A 1 201 ? -16.244 3.904 21.579 1.00 97.19 201 ALA A O 1
ATOM 1519 N N . ASP A 1 202 ? -16.703 6.056 22.026 1.00 97.88 202 ASP A N 1
ATOM 1520 C CA . ASP A 1 202 ? -17.981 6.066 21.313 1.00 97.88 202 ASP A CA 1
ATOM 1521 C C . ASP A 1 202 ? -17.714 6.288 19.820 1.00 97.88 202 ASP A C 1
ATOM 1523 O O . ASP A 1 202 ? -17.697 7.413 19.317 1.00 97.88 202 ASP A O 1
ATOM 1527 N N . VAL A 1 203 ? -17.487 5.184 19.108 1.00 97.88 203 VAL A N 1
ATOM 1528 C CA . VAL A 1 203 ? -17.126 5.177 17.684 1.00 97.88 203 VAL A CA 1
ATOM 1529 C C . VAL A 1 203 ? -18.134 5.954 16.829 1.00 97.88 203 VAL A C 1
ATOM 1531 O O . VAL A 1 203 ? -17.747 6.652 15.888 1.00 97.88 203 VAL A O 1
ATOM 1534 N N . ALA A 1 204 ? -19.429 5.868 17.151 1.00 98.25 204 ALA A N 1
ATOM 1535 C CA . ALA A 1 204 ? -20.476 6.554 16.404 1.00 98.25 204 ALA A CA 1
ATOM 1536 C C . ALA A 1 204 ? -20.420 8.069 16.624 1.00 98.25 204 ALA A C 1
ATOM 1538 O O . ALA A 1 204 ? -20.475 8.832 15.653 1.00 98.25 204 ALA A O 1
ATOM 1539 N N . ALA A 1 205 ? -20.269 8.508 17.877 1.00 98.25 205 ALA A N 1
ATOM 1540 C CA . ALA A 1 205 ? -20.124 9.921 18.201 1.00 98.25 205 ALA A CA 1
ATOM 1541 C C . ALA A 1 205 ? -18.834 10.511 17.612 1.00 98.25 205 ALA A C 1
ATOM 1543 O O . ALA A 1 205 ? -18.885 11.578 16.996 1.00 98.25 205 ALA A O 1
ATOM 1544 N N . THR A 1 206 ? -17.704 9.803 17.719 1.00 97.94 206 THR A N 1
ATOM 1545 C CA . THR A 1 206 ? -16.416 10.229 17.151 1.00 97.94 206 THR A CA 1
ATOM 1546 C C . THR A 1 206 ? -16.498 10.395 15.634 1.00 97.94 206 THR A C 1
ATOM 1548 O O . THR A 1 206 ? -16.103 11.438 15.110 1.00 97.94 206 THR A O 1
ATOM 1551 N N . LEU A 1 207 ? -17.059 9.412 14.917 1.00 98.12 207 LEU A N 1
ATOM 1552 C CA . LEU A 1 207 ? -17.237 9.508 13.466 1.00 98.12 207 LEU A CA 1
ATOM 1553 C C . LEU A 1 207 ? -18.152 10.680 13.092 1.00 98.12 207 LEU A C 1
ATOM 1555 O O . LEU A 1 207 ? -17.840 11.436 12.171 1.00 98.12 207 LEU A O 1
ATOM 1559 N N . LYS A 1 208 ? -19.273 10.850 13.804 1.00 98.19 208 LYS A N 1
ATOM 1560 C CA . LYS A 1 208 ? -20.203 11.950 13.540 1.00 98.19 208 LYS A CA 1
ATOM 1561 C C . LYS A 1 208 ? -19.534 13.311 13.734 1.00 98.19 208 LYS A C 1
ATOM 1563 O O . LYS A 1 208 ? -19.673 14.178 12.877 1.00 98.19 208 LYS A O 1
ATOM 1568 N N . GLN A 1 209 ? -18.801 13.494 14.828 1.00 97.81 209 GLN A N 1
ATOM 1569 C CA . GLN A 1 209 ? -18.109 14.747 15.111 1.00 97.81 209 GLN A CA 1
ATOM 1570 C C . GLN A 1 209 ? -17.060 15.073 14.040 1.00 97.81 209 GLN A C 1
ATOM 1572 O O . GLN A 1 209 ? -16.957 16.224 13.608 1.00 97.81 209 GLN A O 1
ATOM 1577 N N . ALA A 1 210 ? -16.299 14.069 13.596 1.00 97.62 210 ALA A N 1
ATOM 1578 C CA . ALA A 1 210 ? -15.325 14.239 12.524 1.00 97.62 210 ALA A CA 1
ATOM 1579 C C . ALA A 1 210 ? -16.002 14.633 11.203 1.00 97.62 210 ALA A C 1
ATOM 1581 O O . ALA A 1 210 ? -15.538 15.557 10.541 1.00 97.62 210 ALA A O 1
ATOM 1582 N N . ALA A 1 211 ? -17.125 13.995 10.857 1.00 97.25 211 ALA A N 1
ATOM 1583 C CA . ALA A 1 211 ? -17.898 14.332 9.664 1.00 97.25 211 ALA A CA 1
ATOM 1584 C C . ALA A 1 211 ? -18.443 15.769 9.709 1.00 97.25 211 ALA A C 1
ATOM 1586 O O . ALA A 1 211 ? -18.277 16.510 8.743 1.00 97.25 211 ALA A O 1
ATOM 1587 N N . ASP A 1 212 ? -19.031 16.186 10.837 1.00 98.00 212 ASP A N 1
ATOM 1588 C CA . ASP A 1 212 ? -19.552 17.548 11.008 1.00 98.00 212 ASP A CA 1
ATOM 1589 C C . ASP A 1 212 ? -18.422 18.592 10.885 1.00 98.00 212 ASP A C 1
ATOM 1591 O O . ASP A 1 212 ? -18.576 19.606 10.206 1.00 98.00 212 ASP A O 1
ATOM 1595 N N . THR A 1 213 ? -17.259 18.314 11.488 1.00 97.38 213 THR A N 1
ATOM 1596 C CA . THR A 1 213 ? -16.079 19.198 11.439 1.00 97.38 213 THR A CA 1
ATOM 1597 C C . THR A 1 213 ? -15.491 19.281 10.032 1.00 97.38 213 THR A C 1
ATOM 1599 O O . THR A 1 213 ? -15.133 20.365 9.570 1.00 97.38 213 THR A O 1
ATOM 1602 N N . PHE A 1 214 ? -15.388 18.146 9.337 1.00 97.00 214 PHE A N 1
ATOM 1603 C CA . PHE A 1 214 ? -14.913 18.095 7.957 1.00 97.00 214 PHE A CA 1
ATOM 1604 C C . PHE A 1 214 ? -15.843 18.880 7.026 1.00 97.00 214 PHE A C 1
ATOM 1606 O O . PHE A 1 214 ? -15.372 19.659 6.198 1.00 97.00 214 PHE A O 1
ATOM 1613 N N . GLN A 1 215 ? -17.160 18.753 7.211 1.00 97.12 215 GLN A N 1
ATOM 1614 C CA . GLN A 1 215 ? -18.134 19.531 6.452 1.00 97.12 215 GLN A CA 1
ATOM 1615 C C . GLN A 1 215 ? -17.931 21.037 6.662 1.00 97.12 215 GLN A C 1
ATOM 1617 O O . GLN A 1 215 ? -17.697 21.755 5.694 1.00 97.12 215 GLN A O 1
ATOM 1622 N N . SER A 1 216 ? -17.954 21.513 7.912 1.00 97.44 216 SER A N 1
ATOM 1623 C CA . SER A 1 216 ? -17.939 22.954 8.194 1.00 97.44 216 SER A CA 1
ATOM 1624 C C . SER A 1 216 ? -16.607 23.634 7.869 1.00 97.44 216 SER A C 1
ATOM 1626 O O . SER A 1 216 ? -16.579 24.780 7.412 1.00 97.44 216 SER A O 1
ATOM 1628 N N . ASN A 1 217 ? -15.491 22.950 8.137 1.00 96.88 217 ASN A N 1
ATOM 1629 C CA . ASN A 1 217 ? -14.164 23.567 8.097 1.00 96.88 217 ASN A CA 1
ATOM 1630 C C . ASN A 1 217 ? -13.435 23.335 6.777 1.00 96.88 217 ASN A C 1
ATOM 1632 O O . ASN A 1 217 ? -12.503 24.076 6.475 1.00 96.88 217 ASN A O 1
ATOM 1636 N N . VAL A 1 218 ? -13.839 22.320 6.011 1.00 96.62 218 VAL A N 1
ATOM 1637 C CA . VAL A 1 218 ? -13.198 21.971 4.744 1.00 96.62 218 VAL A CA 1
ATOM 1638 C C . VAL A 1 218 ? -14.192 22.158 3.616 1.00 96.62 218 VAL A C 1
ATOM 1640 O O . VAL A 1 218 ? -14.042 23.094 2.840 1.00 96.62 218 VAL A O 1
ATOM 1643 N N . LEU A 1 219 ? -15.233 21.325 3.547 1.00 96.00 219 LEU A N 1
ATOM 1644 C CA . LEU A 1 219 ? -16.112 21.278 2.377 1.00 96.00 219 LEU A CA 1
ATOM 1645 C C .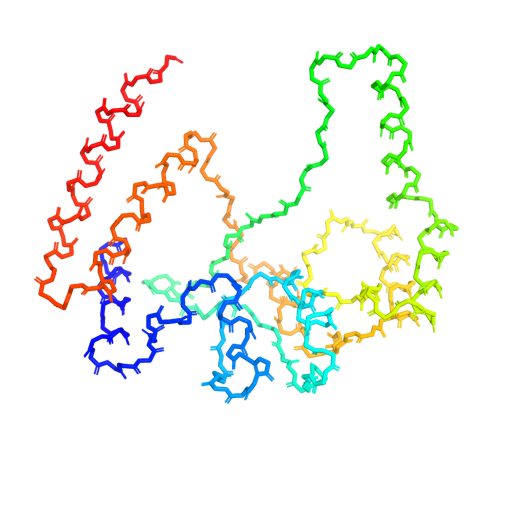 LEU A 1 219 ? -16.887 22.581 2.157 1.00 96.00 219 LEU A C 1
ATOM 1647 O O . LEU A 1 219 ? -16.905 23.082 1.037 1.00 96.00 219 LEU A O 1
ATOM 1651 N N . ASP A 1 220 ? -17.451 23.174 3.210 1.00 97.06 220 ASP A N 1
ATOM 1652 C CA . ASP A 1 220 ? -18.181 24.448 3.124 1.00 97.06 220 ASP A CA 1
ATOM 1653 C C . ASP A 1 220 ? -17.266 25.639 2.776 1.00 97.06 220 ASP A C 1
ATOM 1655 O O . ASP A 1 220 ? -17.747 26.704 2.387 1.00 97.06 220 ASP A O 1
ATOM 1659 N N . GLN A 1 221 ? -15.944 25.476 2.918 1.00 96.56 221 GLN A N 1
ATOM 1660 C CA . GLN A 1 221 ? -14.946 26.492 2.572 1.00 96.56 221 GLN A CA 1
ATOM 1661 C C . GLN A 1 221 ? -14.435 26.357 1.130 1.00 96.56 221 GLN A C 1
ATOM 1663 O O . GLN A 1 221 ? -13.772 27.273 0.629 1.00 96.56 221 GLN A O 1
ATOM 1668 N N . LEU A 1 222 ? -14.727 25.238 0.459 1.00 93.12 222 LEU A N 1
ATOM 1669 C CA . LEU A 1 222 ? -14.387 25.041 -0.946 1.00 93.12 222 LEU A CA 1
ATOM 1670 C C . LEU A 1 222 ? -15.296 25.926 -1.807 1.00 93.12 222 LEU A C 1
ATOM 1672 O O . LEU A 1 222 ? -16.518 25.907 -1.673 1.00 93.12 222 LEU A O 1
ATOM 1676 N N . LYS A 1 223 ? -14.678 26.733 -2.669 1.00 70.31 223 LYS A N 1
ATOM 1677 C CA . LYS A 1 223 ? -15.359 27.641 -3.601 1.00 70.31 223 LYS A CA 1
ATOM 1678 C C . LYS A 1 223 ? -15.486 27.027 -4.982 1.00 70.31 223 LYS A C 1
ATOM 1680 O O . LYS A 1 223 ? -14.516 26.357 -5.400 1.00 70.31 223 LYS A O 1
#

pLDDT: mean 93.04, std 4.35, range [70.31, 98.5]

Sequence (223 aa):
MLDTLNFIHDLRWKYDVLPLENLAWDTNGAALANGSAAMVVMAGDQFTWLRQTYPDAPIQDFGFAPLPAGGADGKSVSLVGGNIAMVSSKASADQVEAAVYWRLFTQFNPDEIVRNYESGKSDPTVVVGAPELPLYVGDYEAATEAVEAEYANLPVANYKLFLDAVSSGKVGLQPEPLVAGQDFYSAMGTVLSTVVTDQNADVAATLKQAADTFQSNVLDQLK

Foldseek 3Di:
DLVVLVVLLCCQPVVVPCDPQQPDQVNVLVCQQVVVDPDGDHDLCCLLVCCVVRVPRPLLPDAAAFDAQDDPVRAGEDEDDDDDDDDDPPDDPVRVVVSVVVCCCCPPPPVNVLVLLVCCVVVSSSAAQGLDAQPDDDPSSVVVVVSSVVRHPGNNVRHCNVHVCRVVVRYHYDYADPFPRVLVCVLVVQLSCCSNPPSPDPSVVSNVVSVVCCCPPGVVPDD